Protein AF-A0AAJ1QC38-F1 (afdb_monomer)

Secondary structure (DSSP, 8-state):
--HHHHHHHHHHHHHHHHHHHHHHHHHHHTTTSPPPHHHHHHHHHHHHHTT----TT-HHHHHHTS-HHHHHHHHHHHTTTSTHHHHHHHHHHHHHHTTHHHHHHHHH-TTS---THHHHHHHHHHHSHHHHHTT-HHHHHHHHHHHTT---PPPTHHHH--TTSPPB---S--TTTTT--TT-HHHHHHHHHHHTSTT---------TTS-HHHHHHHHHHHHHT-GGGTTT-S-B------SEEEETTEEEE-------

Solvent-accessible surface area (backbone atoms only — not comparable to full-atom values): 15830 Å² total; per-residue (Å²): 131,56,70,62,57,50,44,44,52,40,32,40,48,31,52,52,38,44,53,48,48,50,46,47,52,38,65,75,44,44,92,77,35,84,76,64,64,72,63,56,50,56,50,40,54,55,36,43,76,73,73,40,87,67,64,90,87,42,59,70,63,52,55,73,70,44,53,70,69,56,44,50,51,48,41,37,61,48,25,60,95,48,87,57,23,63,50,47,51,50,47,52,50,53,38,58,76,60,37,45,70,60,45,53,54,36,58,76,33,81,92,48,83,71,63,73,64,50,34,56,40,48,49,51,57,40,69,34,70,56,33,62,76,70,67,39,55,64,23,39,50,31,43,51,31,41,73,72,64,60,70,79,67,80,58,72,60,63,82,72,55,58,86,71,42,42,53,62,55,66,77,94,74,58,100,52,69,88,76,56,83,82,90,49,67,65,59,52,53,52,50,50,65,47,65,72,37,89,85,56,87,75,86,85,88,85,76,70,87,92,74,48,67,68,59,52,51,52,52,50,52,52,56,47,28,67,33,66,90,39,52,89,79,41,82,64,47,84,63,83,81,90,65,56,60,44,82,53,101,90,43,81,42,75,50,76,75,87,75,90,128

Sequence (261 aa):
MDYVQKLRIKTAMIVYELEKSIGNYVIENESIHTIADTSIESIIEREKKRGLEIPKDKLNLIIEASYLDEIFNFAINITQGTTLNQSMIELKQLCSLLGIFDIRNAVSHPNRPFPDCFWFRAATIASDPLIEKLNLDSVRNALNSAIEENLSTPPDEWLHNVNWAIPNTLPQSFDHEITGLLGRDKEFKDLENVLSKKRNNLIAIVAPGGIGKTALVLQYLKDLSLNPSWSDKLSSIIFCTLKNEKLTADGIEAIDAIVEK

Radius of gyration: 27.46 Å; Cα contacts (8 Å, |Δi|>4): 208; chains: 1; bounding box: 63×54×70 Å

Organism: NCBI:txid247

InterPro domains:
  IPR027417 P-loop containing nucleoside triphosphate hydrolase [G3DSA:3.40.50.300] (167-261)
  IPR027417 P-loop containing nucleoside triphosphate hydrolase [SSF52540] (171-229)

pLDDT: mean 81.31, std 13.81, range [31.84, 97.56]

Foldseek 3Di:
DDPLVLLLLLLVLLLVLVLVLLLVLLVVLCVQAPDDPVLLVVLQVVVVVVVDHDDPPDSNVSSVSDDSVSSLVSSLRSCPPHPLNVLSVVLVVLCVVLVSSVSNVPSVDVPDDRDSSSSVSSLCSLPDVSCVVSVSVSSVVSNVCSVVVVSPDDPPVVVVCPVLFAAEPQDPDDPCPVPDDPPCVVVLVVVCVQLVDPVNPDDDDDDDPPPCPVVVVSVSVVVLRNDNVCVVPDNYYYDDDPDQWDQDPVGIDGDDDDDDD

Structure (mmCIF, N/CA/C/O backbone):
data_AF-A0AAJ1QC38-F1
#
_entry.id   AF-A0AAJ1QC38-F1
#
loop_
_atom_site.group_PDB
_atom_site.id
_atom_site.type_symbol
_atom_site.label_atom_id
_atom_site.label_alt_id
_atom_site.label_comp_id
_atom_site.label_asym_id
_atom_site.label_entity_id
_atom_site.label_seq_id
_atom_site.pdbx_PDB_ins_code
_atom_site.Cartn_x
_atom_site.Cartn_y
_atom_site.Cartn_z
_atom_site.occupancy
_atom_site.B_iso_or_equiv
_atom_site.auth_seq_id
_atom_site.auth_comp_id
_atom_site.auth_asym_id
_atom_site.auth_atom_id
_atom_site.pdbx_PDB_model_num
ATOM 1 N N . MET A 1 1 ? 20.648 2.296 4.071 1.00 60.53 1 MET A N 1
ATOM 2 C CA . MET A 1 1 ? 19.304 2.906 4.065 1.00 60.53 1 MET A CA 1
ATOM 3 C C . MET A 1 1 ? 19.322 4.078 5.030 1.00 60.53 1 MET A C 1
ATOM 5 O O . MET A 1 1 ? 19.774 3.880 6.151 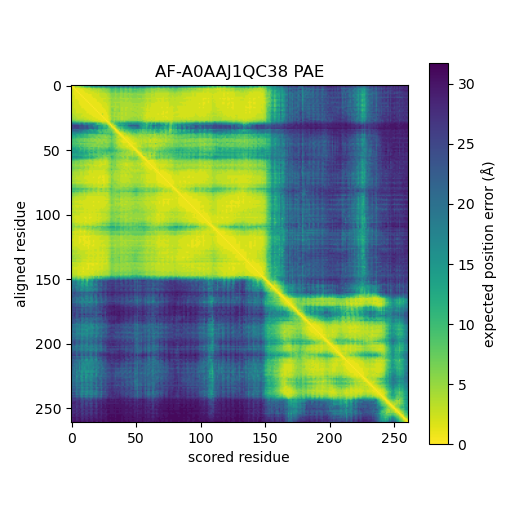1.00 60.53 1 MET A O 1
ATOM 9 N N . ASP A 1 2 ? 18.930 5.271 4.581 1.00 81.25 2 ASP A N 1
ATOM 10 C CA . ASP A 1 2 ? 18.880 6.469 5.429 1.00 81.25 2 ASP A CA 1
ATOM 11 C C . ASP A 1 2 ? 17.947 6.257 6.640 1.00 81.25 2 ASP A C 1
ATOM 13 O O . ASP A 1 2 ? 16.961 5.521 6.543 1.00 81.25 2 ASP A O 1
ATOM 17 N N . TYR A 1 3 ? 18.271 6.858 7.785 1.00 86.12 3 TYR A N 1
ATOM 18 C CA . TYR A 1 3 ? 17.526 6.678 9.036 1.00 86.12 3 TYR A CA 1
ATOM 19 C C . TYR A 1 3 ? 16.066 7.135 8.892 1.00 86.12 3 TYR A C 1
ATOM 21 O O . TYR A 1 3 ? 15.147 6.405 9.269 1.00 86.12 3 TYR A O 1
ATOM 29 N N . VAL A 1 4 ? 15.840 8.275 8.233 1.00 86.06 4 VAL A N 1
ATOM 30 C CA . VAL A 1 4 ? 14.491 8.789 7.949 1.00 86.06 4 VAL A CA 1
ATOM 31 C C . VAL A 1 4 ? 13.734 7.842 7.017 1.00 86.06 4 VAL A C 1
ATOM 33 O O . VAL A 1 4 ? 12.558 7.548 7.236 1.00 86.06 4 VAL A O 1
ATOM 36 N N . GLN A 1 5 ? 14.417 7.289 6.010 1.00 85.12 5 GLN A N 1
ATOM 37 C CA . GLN A 1 5 ? 13.833 6.286 5.119 1.00 85.12 5 GLN A CA 1
ATOM 38 C C . GLN A 1 5 ? 13.423 5.024 5.894 1.00 85.12 5 GLN A C 1
ATOM 40 O O . GLN A 1 5 ? 12.348 4.481 5.639 1.00 85.12 5 GLN A O 1
ATOM 45 N N . LYS A 1 6 ? 14.246 4.554 6.846 1.00 87.88 6 LYS A N 1
ATOM 46 C CA . LYS A 1 6 ? 13.905 3.401 7.698 1.00 87.88 6 LYS A CA 1
ATOM 47 C C . LYS A 1 6 ? 12.635 3.670 8.500 1.00 87.88 6 LYS A C 1
ATOM 49 O O . LYS A 1 6 ? 11.722 2.850 8.467 1.00 87.88 6 LYS A O 1
ATOM 54 N N . LEU A 1 7 ? 12.550 4.820 9.173 1.00 90.88 7 LEU A N 1
ATOM 55 C CA . LEU A 1 7 ? 11.354 5.200 9.933 1.00 90.88 7 LEU A CA 1
ATOM 56 C C . LEU A 1 7 ? 10.116 5.301 9.043 1.00 90.88 7 LEU A C 1
ATOM 58 O O . LEU A 1 7 ? 9.036 4.863 9.442 1.00 90.88 7 LEU A O 1
ATOM 62 N N . ARG A 1 8 ? 10.269 5.815 7.819 1.00 90.75 8 ARG A N 1
ATOM 63 C CA . ARG A 1 8 ? 9.183 5.865 6.839 1.00 90.75 8 ARG A CA 1
ATOM 64 C C . ARG A 1 8 ? 8.678 4.472 6.475 1.00 90.75 8 ARG A C 1
ATOM 66 O O . ARG A 1 8 ? 7.470 4.271 6.504 1.00 90.75 8 ARG A O 1
ATOM 73 N N . ILE A 1 9 ? 9.564 3.518 6.176 1.00 89.50 9 ILE A N 1
ATOM 74 C CA . ILE A 1 9 ? 9.144 2.142 5.857 1.00 89.50 9 ILE A CA 1
ATOM 75 C C . ILE A 1 9 ? 8.462 1.487 7.059 1.00 89.50 9 ILE A C 1
ATOM 77 O O . ILE A 1 9 ? 7.368 0.951 6.912 1.00 89.50 9 ILE A O 1
ATOM 81 N N . LYS A 1 10 ? 9.052 1.593 8.254 1.00 91.88 10 LYS A N 1
ATOM 82 C CA . LYS A 1 10 ? 8.452 1.053 9.483 1.00 91.88 10 LYS A CA 1
ATOM 83 C C . LYS A 1 10 ? 7.051 1.626 9.730 1.00 91.88 10 LYS A C 1
ATOM 85 O O . LYS A 1 10 ? 6.121 0.893 10.048 1.00 91.88 10 LYS A O 1
ATOM 90 N N . THR A 1 11 ? 6.881 2.930 9.514 1.00 93.88 11 THR A N 1
ATOM 91 C CA . THR A 1 11 ? 5.573 3.593 9.622 1.00 93.88 11 THR A CA 1
ATOM 92 C C . THR A 1 11 ? 4.604 3.114 8.542 1.00 93.88 11 THR A C 1
ATOM 94 O O . THR A 1 11 ? 3.435 2.883 8.837 1.00 93.88 11 THR A O 1
ATOM 97 N N . ALA A 1 12 ? 5.076 2.932 7.307 1.00 92.44 12 ALA A N 1
ATOM 98 C CA . ALA A 1 12 ? 4.263 2.445 6.197 1.00 92.44 12 ALA A CA 1
ATOM 99 C C . ALA A 1 12 ? 3.679 1.057 6.477 1.00 92.44 12 ALA A C 1
ATOM 101 O O . ALA A 1 12 ? 2.494 0.851 6.242 1.00 92.44 12 ALA A O 1
ATOM 102 N N . MET A 1 13 ? 4.481 0.146 7.041 1.00 91.88 13 MET A N 1
ATOM 103 C CA . MET A 1 13 ? 4.025 -1.195 7.429 1.00 91.88 13 MET A CA 1
ATOM 104 C C . MET A 1 13 ? 2.809 -1.125 8.357 1.00 91.88 13 MET A C 1
ATOM 106 O O . MET A 1 13 ? 1.808 -1.787 8.111 1.00 91.88 13 MET A O 1
ATOM 110 N N . ILE A 1 14 ? 2.873 -0.277 9.386 1.00 93.88 14 ILE A N 1
ATOM 111 C CA . ILE A 1 14 ? 1.780 -0.114 10.350 1.00 93.88 14 ILE A CA 1
ATOM 112 C C . ILE A 1 14 ? 0.555 0.532 9.700 1.00 93.88 14 ILE A C 1
ATOM 114 O O . ILE A 1 14 ? -0.559 0.050 9.876 1.00 93.88 14 ILE A O 1
ATOM 118 N N . VAL A 1 15 ? 0.747 1.632 8.967 1.00 94.12 15 VAL A N 1
ATOM 119 C CA . VAL A 1 15 ? -0.362 2.395 8.376 1.00 94.12 15 VAL A CA 1
ATOM 120 C C . VAL A 1 15 ? -1.120 1.560 7.349 1.00 94.12 15 VAL A C 1
ATOM 122 O O . VAL A 1 15 ? -2.348 1.553 7.362 1.00 94.12 15 VAL A O 1
ATOM 125 N N . TYR A 1 16 ? -0.403 0.850 6.477 1.00 92.88 16 TYR A N 1
ATOM 126 C CA . TYR A 1 16 ? -1.029 0.007 5.463 1.00 92.88 16 TYR A CA 1
ATOM 127 C C . TYR A 1 16 ? -1.708 -1.210 6.074 1.00 92.88 16 TYR A C 1
ATOM 129 O O . TYR A 1 16 ? -2.816 -1.540 5.659 1.00 92.88 16 TYR A O 1
ATOM 137 N N . GLU A 1 17 ? -1.101 -1.840 7.082 1.00 93.62 17 GLU A N 1
ATOM 138 C CA . GLU A 1 17 ? -1.756 -2.953 7.764 1.00 93.62 17 GLU A CA 1
ATOM 139 C C . GLU A 1 17 ? -3.003 -2.487 8.522 1.00 93.62 17 GLU A C 1
ATOM 141 O O . GLU A 1 17 ? -4.011 -3.182 8.502 1.00 93.62 17 GLU A O 1
ATOM 146 N N . LEU A 1 18 ? -2.993 -1.290 9.119 1.00 94.25 18 LEU A N 1
ATOM 147 C CA . LEU A 1 18 ? -4.176 -0.699 9.749 1.00 94.25 18 LEU A CA 1
ATOM 148 C C . LEU A 1 18 ? -5.301 -0.452 8.731 1.00 94.25 18 LEU A C 1
ATOM 150 O O . LEU A 1 18 ? -6.429 -0.884 8.956 1.00 94.25 18 LEU A O 1
ATOM 154 N N . GLU A 1 19 ? -4.998 0.203 7.605 1.00 93.38 19 GLU A N 1
ATOM 155 C CA . GLU A 1 19 ? -5.961 0.474 6.521 1.00 93.38 19 GLU A CA 1
ATOM 156 C C . GLU A 1 19 ? -6.563 -0.836 5.986 1.00 93.38 19 GLU A C 1
ATOM 158 O O . GLU A 1 19 ? -7.785 -0.973 5.898 1.00 93.38 19 GLU A O 1
ATOM 163 N N . LYS A 1 20 ? -5.710 -1.836 5.736 1.00 92.50 20 LYS A N 1
ATOM 164 C CA . LYS A 1 20 ? -6.112 -3.171 5.286 1.00 92.50 20 LYS A CA 1
ATOM 165 C C . LYS A 1 20 ? -6.957 -3.915 6.320 1.00 92.50 20 LYS A C 1
ATOM 167 O O . LYS A 1 20 ? -7.967 -4.503 5.953 1.00 92.50 20 LYS A O 1
ATOM 172 N N . SER A 1 21 ? -6.574 -3.893 7.594 1.00 92.94 21 SER A N 1
ATOM 173 C CA . SER A 1 21 ? -7.273 -4.638 8.650 1.00 92.94 21 SER A CA 1
ATOM 174 C C . SER A 1 21 ? -8.672 -4.086 8.895 1.00 92.94 21 SER A C 1
ATOM 176 O O . SER A 1 21 ? -9.618 -4.856 9.032 1.00 92.94 21 SER A O 1
ATOM 178 N N . ILE A 1 22 ? -8.834 -2.759 8.881 1.00 93.50 22 ILE A N 1
ATOM 179 C CA . ILE A 1 22 ? -10.157 -2.133 8.999 1.00 93.50 22 ILE A CA 1
ATOM 180 C C . ILE A 1 22 ? -10.975 -2.387 7.723 1.00 93.50 22 ILE A C 1
ATOM 182 O O . ILE A 1 22 ? -12.161 -2.690 7.815 1.00 93.50 22 ILE A O 1
ATOM 186 N N . GLY A 1 23 ? -10.357 -2.324 6.538 1.00 90.94 23 GLY A N 1
ATOM 187 C CA . GLY A 1 23 ? -11.021 -2.685 5.281 1.00 90.94 23 GLY A CA 1
ATOM 188 C C . GLY A 1 23 ? -11.550 -4.123 5.293 1.00 90.94 23 GLY A C 1
ATOM 189 O O . GLY A 1 23 ? -12.728 -4.349 5.030 1.00 90.94 23 GLY A O 1
ATOM 190 N N . ASN A 1 24 ? -10.716 -5.086 5.689 1.00 90.88 24 ASN A N 1
ATOM 191 C CA . ASN A 1 24 ? -11.110 -6.489 5.838 1.00 90.88 24 ASN A CA 1
ATOM 192 C C . ASN A 1 24 ? -12.213 -6.662 6.881 1.00 90.88 24 ASN A C 1
ATOM 194 O O . ASN A 1 24 ? -13.179 -7.374 6.627 1.00 90.88 24 ASN A O 1
ATOM 198 N N . TYR A 1 25 ? -12.122 -5.952 8.008 1.00 90.50 25 TYR A N 1
ATOM 199 C CA . TYR A 1 25 ? -13.168 -5.959 9.026 1.00 90.50 25 TYR A CA 1
ATOM 200 C C . TYR A 1 25 ? -14.531 -5.547 8.447 1.00 90.50 25 TYR A C 1
ATOM 202 O O . TYR A 1 25 ? -15.548 -6.162 8.764 1.00 90.50 25 TYR A O 1
ATOM 210 N N . VAL A 1 26 ? -14.560 -4.529 7.580 1.00 89.19 26 VAL A N 1
ATOM 211 C CA . VAL A 1 26 ? -15.783 -4.080 6.896 1.00 89.19 26 VAL A CA 1
ATOM 212 C C . VAL A 1 26 ? -16.296 -5.153 5.927 1.00 89.19 26 VAL A C 1
ATOM 214 O O . VAL A 1 26 ? -17.488 -5.441 5.942 1.00 89.19 26 VAL A O 1
ATOM 217 N N . ILE A 1 27 ? -15.417 -5.777 5.135 1.00 87.25 27 ILE A N 1
ATOM 218 C CA . ILE A 1 27 ? -15.784 -6.829 4.164 1.00 87.25 27 ILE A CA 1
ATOM 219 C C . ILE A 1 27 ? -16.369 -8.057 4.868 1.00 87.25 27 ILE A C 1
ATOM 221 O O . ILE A 1 27 ? -17.403 -8.584 4.465 1.00 87.25 27 ILE A O 1
ATOM 225 N N . GLU A 1 28 ? -15.719 -8.518 5.934 1.00 86.44 28 GLU A N 1
ATOM 226 C CA . GLU A 1 28 ? -16.105 -9.741 6.643 1.00 86.44 28 GLU A CA 1
ATOM 227 C C . GLU A 1 28 ? -17.434 -9.588 7.394 1.00 86.44 28 GLU A C 1
ATOM 229 O O . GLU A 1 28 ? -18.198 -10.548 7.508 1.00 86.44 28 GLU A O 1
ATOM 234 N N . ASN A 1 29 ? -17.738 -8.376 7.871 1.00 80.81 29 ASN A N 1
ATOM 235 C CA . ASN A 1 29 ? -18.921 -8.090 8.684 1.00 80.81 29 ASN A CA 1
ATOM 236 C C . ASN A 1 29 ? -20.050 -7.374 7.913 1.00 80.81 29 ASN A C 1
ATOM 238 O O . ASN A 1 29 ? -21.072 -7.031 8.511 1.00 80.81 29 ASN A O 1
ATOM 242 N N . GLU A 1 30 ? -19.916 -7.181 6.593 1.00 68.69 30 GLU A N 1
ATOM 243 C CA . GLU A 1 30 ? -20.927 -6.529 5.737 1.00 68.69 30 GLU A CA 1
ATOM 244 C C . GLU A 1 30 ? -22.299 -7.216 5.826 1.00 68.69 30 GLU A C 1
ATOM 246 O O . GLU A 1 30 ? -23.344 -6.569 5.815 1.00 68.69 30 GLU A O 1
ATOM 251 N N . SER A 1 31 ? -22.306 -8.541 5.981 1.00 60.66 31 SER A N 1
ATOM 252 C CA . SER A 1 31 ? -23.528 -9.348 6.052 1.00 60.66 31 SER A CA 1
ATOM 253 C C . SER A 1 31 ? -24.391 -9.082 7.297 1.00 60.66 31 SER A C 1
ATOM 255 O O . SER A 1 31 ? -25.525 -9.560 7.363 1.00 60.66 31 SER A O 1
ATOM 257 N N . ILE A 1 32 ? -23.882 -8.315 8.268 1.00 52.66 32 ILE A N 1
ATOM 258 C CA . ILE A 1 32 ? -24.533 -8.057 9.558 1.00 52.66 32 ILE A CA 1
ATOM 259 C C . ILE A 1 32 ? -25.341 -6.748 9.524 1.00 52.66 32 ILE A C 1
ATOM 261 O O . ILE A 1 32 ? -26.444 -6.704 10.070 1.00 52.66 32 ILE A O 1
ATOM 265 N N . HIS A 1 33 ? -24.847 -5.701 8.848 1.00 54.97 33 HIS A N 1
ATOM 266 C CA . HIS A 1 33 ? -25.497 -4.387 8.782 1.00 54.97 33 HIS A CA 1
ATOM 267 C C . HIS A 1 33 ? -25.188 -3.643 7.474 1.00 54.97 33 HIS A C 1
ATOM 269 O O . HIS A 1 33 ? -24.035 -3.526 7.067 1.00 54.97 33 HIS A O 1
ATOM 275 N N . THR A 1 34 ? -26.223 -3.083 6.841 1.00 62.38 34 THR A N 1
ATOM 276 C CA . THR A 1 34 ? -26.106 -2.357 5.571 1.00 62.38 34 THR A CA 1
ATOM 277 C C . THR A 1 34 ? -25.437 -0.996 5.766 1.00 62.38 34 THR A C 1
ATOM 279 O O . THR A 1 34 ? -25.893 -0.168 6.558 1.00 62.38 34 THR A O 1
ATOM 282 N N . ILE A 1 35 ? -24.368 -0.741 5.012 1.00 66.81 35 ILE A N 1
ATOM 283 C CA . ILE A 1 35 ? -23.743 0.581 4.903 1.00 66.81 35 ILE A CA 1
ATOM 284 C C . ILE A 1 35 ? -24.752 1.555 4.271 1.00 66.81 35 ILE A C 1
ATOM 286 O O . ILE A 1 35 ? -25.494 1.190 3.365 1.00 66.81 35 ILE A O 1
ATOM 290 N N . ALA A 1 36 ? -24.787 2.806 4.739 1.00 68.00 36 ALA A N 1
ATOM 291 C CA . ALA A 1 36 ? -25.678 3.821 4.183 1.00 68.00 36 ALA A CA 1
ATOM 292 C C . ALA A 1 36 ? -25.353 4.120 2.704 1.00 68.00 36 ALA A C 1
ATOM 294 O O . ALA A 1 36 ? -24.233 4.529 2.378 1.00 68.00 36 ALA A O 1
ATOM 295 N N . ASP A 1 37 ? -26.361 4.002 1.833 1.00 70.06 37 ASP A N 1
ATOM 296 C CA . ASP A 1 37 ? -26.238 4.181 0.377 1.00 70.06 37 ASP A CA 1
ATOM 297 C C . ASP A 1 37 ? -25.609 5.525 -0.019 1.00 70.06 37 ASP A C 1
ATOM 299 O O . ASP A 1 37 ? -24.823 5.603 -0.963 1.00 70.06 37 ASP A O 1
ATOM 303 N N . THR A 1 38 ? -25.880 6.585 0.747 1.00 72.62 38 THR A N 1
ATOM 304 C CA . THR A 1 38 ? -25.372 7.939 0.479 1.00 72.62 38 THR A CA 1
ATOM 305 C C . THR A 1 38 ? -23.847 8.027 0.497 1.00 72.62 38 THR A C 1
ATOM 307 O O . THR A 1 38 ? -23.257 8.799 -0.259 1.00 72.62 38 THR A O 1
ATOM 310 N N . SER A 1 39 ? -23.185 7.250 1.359 1.00 74.75 39 SER A N 1
ATOM 311 C CA . SER A 1 39 ? -21.722 7.260 1.451 1.00 74.75 39 SER A CA 1
ATOM 312 C C . SER A 1 39 ? -21.095 6.525 0.266 1.00 74.75 39 SER A C 1
ATOM 314 O O . SER A 1 39 ? -20.129 7.017 -0.316 1.00 74.75 39 SER A O 1
ATOM 316 N N . ILE A 1 40 ? -21.698 5.409 -0.152 1.00 80.19 40 ILE A N 1
ATOM 317 C CA . ILE A 1 40 ? -21.261 4.617 -1.309 1.00 80.19 40 ILE A CA 1
ATOM 318 C C . ILE A 1 40 ? -21.416 5.422 -2.606 1.00 80.19 40 ILE A C 1
ATOM 320 O O . ILE A 1 40 ? -20.506 5.457 -3.435 1.00 80.19 40 ILE A O 1
ATOM 324 N N . GLU A 1 41 ? -22.535 6.129 -2.769 1.00 81.94 41 GLU A N 1
ATOM 325 C CA . GLU A 1 41 ? -22.798 6.948 -3.957 1.00 81.94 41 GLU A CA 1
ATOM 326 C C . GLU A 1 41 ? -21.758 8.050 -4.156 1.00 81.94 41 GLU A C 1
ATOM 328 O O . GLU A 1 41 ? -21.292 8.253 -5.277 1.00 81.94 41 GLU A O 1
ATOM 333 N N . SER A 1 42 ? -21.313 8.697 -3.075 1.00 84.31 42 SER A N 1
ATOM 334 C CA . SER A 1 42 ? -20.288 9.744 -3.158 1.00 84.31 42 SER A CA 1
ATOM 335 C C . SER A 1 42 ? -18.936 9.224 -3.676 1.00 84.31 42 SER A C 1
ATOM 337 O O . SER A 1 42 ? -18.239 9.926 -4.416 1.00 84.31 42 SER A O 1
ATOM 339 N N . ILE A 1 43 ? -18.585 7.977 -3.342 1.00 84.50 43 ILE A N 1
ATOM 340 C CA . ILE A 1 43 ? -17.355 7.308 -3.791 1.00 84.50 43 ILE A CA 1
ATOM 341 C C . ILE A 1 43 ? -17.495 6.892 -5.256 1.00 84.50 43 ILE A C 1
ATOM 343 O O . ILE A 1 43 ? -16.605 7.162 -6.063 1.00 84.50 43 ILE A O 1
ATOM 347 N N . ILE A 1 44 ? -18.639 6.316 -5.635 1.00 84.75 44 ILE A N 1
ATOM 348 C CA . ILE A 1 44 ? -18.906 5.910 -7.023 1.00 84.75 44 ILE A CA 1
ATOM 349 C C . ILE A 1 44 ? -18.920 7.125 -7.955 1.00 84.75 44 ILE A C 1
ATOM 351 O O . ILE A 1 44 ? -18.335 7.078 -9.036 1.00 84.75 44 ILE A O 1
ATOM 355 N N . GLU A 1 45 ? -19.530 8.241 -7.550 1.00 86.25 45 GLU A N 1
ATOM 356 C CA . GLU A 1 45 ? -19.500 9.476 -8.339 1.00 86.25 45 GLU A CA 1
ATOM 357 C C . GLU A 1 45 ? -18.081 10.036 -8.494 1.00 86.25 45 GLU A C 1
ATOM 359 O O . GLU A 1 45 ? -17.722 10.537 -9.567 1.00 86.25 45 GLU A O 1
ATOM 364 N N . ARG A 1 46 ? -17.265 9.954 -7.435 1.00 88.19 46 ARG A N 1
ATOM 365 C CA . ARG A 1 46 ? -15.858 10.374 -7.458 1.00 88.19 46 ARG A CA 1
ATOM 366 C C . ARG A 1 46 ? -15.048 9.554 -8.462 1.00 88.19 46 ARG A C 1
ATOM 368 O O . ARG A 1 46 ? -14.306 10.144 -9.249 1.00 88.19 46 ARG A O 1
ATOM 375 N N . GLU A 1 47 ? -15.218 8.239 -8.478 1.00 86.19 47 GLU A N 1
ATOM 376 C CA . GLU A 1 47 ? -14.496 7.355 -9.402 1.00 86.19 47 GLU A CA 1
ATOM 377 C C . GLU A 1 47 ? -15.030 7.441 -10.835 1.00 86.19 47 GLU A C 1
ATOM 379 O O . GLU A 1 47 ? -14.247 7.482 -11.789 1.00 86.19 47 GLU A O 1
ATOM 384 N N . LYS A 1 48 ? -16.338 7.662 -11.008 1.00 87.00 48 LYS A N 1
ATOM 385 C CA . LYS A 1 48 ? -16.925 7.928 -12.327 1.00 87.00 48 LYS A CA 1
ATOM 386 C C . LYS A 1 48 ? -16.334 9.179 -12.977 1.00 87.00 48 LYS A C 1
ATOM 388 O O . LYS A 1 48 ? -16.057 9.179 -14.175 1.00 87.00 48 LYS A O 1
ATOM 393 N N . LYS A 1 49 ? -16.060 10.233 -12.196 1.00 86.19 49 LYS A N 1
ATOM 394 C CA . LYS A 1 49 ? -15.346 11.434 -12.681 1.00 86.19 49 LYS A CA 1
ATOM 395 C C . LYS A 1 49 ? -13.900 11.147 -13.101 1.00 86.19 49 LYS A C 1
ATOM 397 O O . LYS A 1 49 ? -13.363 11.886 -13.922 1.00 86.19 49 LYS A O 1
ATOM 402 N N . ARG A 1 50 ? -13.275 10.097 -12.560 1.00 83.00 50 ARG A N 1
ATOM 403 C CA . ARG A 1 50 ? -11.927 9.628 -12.931 1.00 83.00 50 ARG A CA 1
ATOM 404 C C . ARG A 1 50 ? -11.933 8.669 -14.127 1.00 83.00 50 ARG A C 1
ATOM 406 O O . ARG A 1 50 ? -10.864 8.286 -14.589 1.00 83.00 50 ARG A O 1
ATOM 413 N N . GLY A 1 51 ? -13.111 8.330 -14.655 1.00 79.50 51 GLY A N 1
ATOM 414 C CA . GLY A 1 51 ? -13.279 7.432 -15.797 1.00 79.50 51 GLY A CA 1
ATOM 415 C C . GLY A 1 51 ? -13.393 5.952 -15.424 1.00 79.50 51 GLY A C 1
ATOM 416 O O . GLY A 1 51 ? -13.309 5.111 -16.314 1.00 79.50 51 GLY A O 1
ATOM 417 N N . LEU A 1 52 ? -13.584 5.629 -14.141 1.00 79.75 52 LEU A N 1
ATOM 418 C CA . LEU A 1 52 ? -13.768 4.262 -13.651 1.00 79.75 52 LEU A CA 1
ATOM 419 C C . LEU A 1 52 ? -15.227 4.048 -13.232 1.00 79.75 52 LEU A C 1
ATOM 421 O O . LEU A 1 52 ? -15.771 4.809 -12.435 1.00 79.75 52 LEU A O 1
ATOM 425 N N . GLU A 1 53 ? -15.870 3.005 -13.755 1.00 81.88 53 GLU A N 1
ATOM 426 C CA . GLU A 1 53 ? -17.214 2.603 -13.327 1.00 81.88 53 GLU A CA 1
ATOM 427 C C . GLU A 1 53 ? -17.118 1.471 -12.301 1.00 81.88 53 GLU A C 1
ATOM 429 O O . GLU A 1 53 ? -16.701 0.359 -12.623 1.00 81.88 53 GLU A O 1
ATOM 434 N N . ILE A 1 54 ? -17.504 1.764 -11.056 1.00 78.75 54 ILE A N 1
ATOM 435 C CA . ILE A 1 54 ? -17.520 0.790 -9.961 1.00 78.75 54 ILE A CA 1
ATOM 436 C C . ILE A 1 54 ? -18.958 0.293 -9.753 1.00 78.75 54 ILE A C 1
ATOM 438 O O . ILE A 1 54 ? -19.848 1.108 -9.486 1.00 78.75 54 ILE A O 1
ATOM 442 N N . PRO A 1 55 ? -19.210 -1.025 -9.861 1.00 78.69 55 PRO A N 1
ATOM 443 C CA . PRO A 1 55 ? -20.511 -1.607 -9.547 1.00 78.69 55 PRO A CA 1
ATOM 444 C C . PRO A 1 55 ? -20.846 -1.468 -8.052 1.00 78.69 55 PRO A C 1
ATOM 446 O O . PRO A 1 55 ? -19.992 -1.723 -7.203 1.00 78.69 55 PRO A O 1
ATOM 449 N N . LYS A 1 56 ? -22.094 -1.098 -7.725 1.00 75.75 56 LYS A N 1
ATOM 450 C CA . LYS A 1 56 ? -22.571 -0.924 -6.332 1.00 75.75 56 LYS A CA 1
ATOM 451 C C . LYS A 1 56 ? -22.498 -2.213 -5.501 1.00 75.75 56 LYS A C 1
ATOM 453 O O . LYS A 1 56 ? -22.391 -2.147 -4.286 1.00 75.75 56 LYS A O 1
ATOM 458 N N . ASP A 1 57 ? -22.561 -3.363 -6.157 1.00 74.75 57 ASP A N 1
ATOM 459 C CA . ASP A 1 57 ? -22.558 -4.710 -5.581 1.00 74.75 57 ASP A CA 1
ATOM 460 C C . ASP A 1 57 ? -21.159 -5.228 -5.209 1.00 74.75 57 ASP A C 1
ATOM 462 O O . ASP A 1 57 ? -21.041 -6.275 -4.577 1.00 74.75 57 ASP A O 1
ATOM 466 N N . LYS A 1 58 ? -20.085 -4.520 -5.585 1.00 82.06 58 LYS A N 1
ATOM 467 C CA . LYS A 1 58 ? -18.704 -4.940 -5.308 1.00 82.06 58 LYS A CA 1
ATOM 468 C C . LYS A 1 58 ? -18.072 -4.107 -4.196 1.00 82.06 58 LYS A C 1
ATOM 470 O O . LYS A 1 58 ? -17.290 -3.196 -4.475 1.00 82.06 58 LYS A O 1
ATOM 475 N N . LEU A 1 59 ? -18.342 -4.475 -2.940 1.00 80.69 59 LEU A N 1
ATOM 476 C CA . LEU A 1 59 ? -17.805 -3.782 -1.761 1.00 80.69 59 LEU A CA 1
ATOM 477 C C . LEU A 1 59 ? -16.271 -3.676 -1.768 1.00 80.69 59 LEU A C 1
ATOM 479 O O . LEU A 1 59 ? -15.738 -2.615 -1.455 1.00 80.69 59 LEU A O 1
ATOM 483 N N . ASN A 1 60 ? -15.559 -4.722 -2.198 1.00 84.25 60 ASN A N 1
ATOM 484 C CA . ASN A 1 60 ? -14.090 -4.709 -2.263 1.00 84.25 60 ASN A CA 1
ATOM 485 C C . ASN A 1 60 ? -13.559 -3.526 -3.089 1.00 84.25 60 ASN A C 1
ATOM 487 O O . ASN A 1 60 ? -12.668 -2.811 -2.643 1.00 84.25 60 ASN A O 1
ATOM 491 N N . LEU A 1 61 ? -14.162 -3.269 -4.256 1.00 82.62 61 LEU A N 1
ATOM 492 C CA . LEU A 1 61 ? -13.762 -2.158 -5.126 1.00 82.62 61 LEU A CA 1
ATOM 493 C C . LEU A 1 61 ? -14.114 -0.798 -4.512 1.00 82.62 61 LEU A C 1
ATOM 495 O O . LEU A 1 61 ? -13.401 0.182 -4.715 1.00 82.62 61 LEU A O 1
ATOM 499 N N . ILE A 1 62 ? -15.212 -0.729 -3.755 1.00 84.38 62 ILE A N 1
ATOM 500 C CA . ILE A 1 62 ? -15.615 0.489 -3.046 1.00 84.38 62 ILE A CA 1
ATOM 501 C C . ILE A 1 62 ? -14.610 0.801 -1.933 1.00 84.38 62 ILE A C 1
ATOM 503 O O . ILE A 1 62 ? -14.189 1.949 -1.806 1.00 84.38 62 ILE A O 1
ATOM 507 N N . ILE A 1 63 ? -14.183 -0.202 -1.162 1.00 85.38 63 ILE A N 1
ATOM 508 C CA . ILE A 1 63 ? -13.193 -0.040 -0.088 1.00 85.38 63 ILE A CA 1
ATOM 509 C C . ILE A 1 63 ? -11.831 0.362 -0.654 1.00 85.38 63 ILE A C 1
ATOM 511 O O . ILE A 1 63 ? -11.222 1.293 -0.136 1.00 85.38 63 ILE A O 1
ATOM 515 N N . GLU A 1 64 ? -11.387 -0.256 -1.750 1.00 83.44 64 GLU A N 1
ATOM 516 C CA . GLU A 1 64 ? -10.146 0.127 -2.441 1.00 83.44 64 GLU A CA 1
ATOM 517 C C . GLU A 1 64 ? -10.157 1.592 -2.912 1.00 83.44 64 GLU A C 1
ATOM 519 O O . GLU A 1 64 ? -9.129 2.271 -2.887 1.00 83.44 64 GLU A O 1
ATOM 524 N N . ALA A 1 65 ? -11.324 2.099 -3.315 1.00 84.81 65 ALA A N 1
ATOM 525 C CA . ALA A 1 65 ? -11.509 3.487 -3.732 1.00 84.81 65 ALA A CA 1
ATOM 526 C C . ALA A 1 65 ? -11.763 4.465 -2.566 1.00 84.81 65 ALA A C 1
ATOM 528 O O . ALA A 1 65 ? -11.831 5.684 -2.786 1.00 84.81 65 ALA A O 1
ATOM 529 N N . SER A 1 66 ? -11.934 3.959 -1.343 1.00 86.94 66 SER A N 1
ATOM 530 C CA . SER A 1 66 ? -12.299 4.749 -0.166 1.00 86.94 66 SER A CA 1
ATOM 531 C C . SER A 1 66 ? -11.083 5.376 0.510 1.00 86.94 66 SER A C 1
ATOM 533 O O . SER A 1 66 ? -9.990 4.816 0.551 1.00 86.94 66 SER A O 1
ATOM 535 N N . TYR A 1 67 ? -11.273 6.554 1.095 1.00 90.38 67 TYR A N 1
ATOM 536 C CA . TYR A 1 67 ? -10.284 7.133 2.000 1.00 90.38 67 TYR A CA 1
ATOM 537 C C . TYR A 1 67 ? -10.355 6.471 3.377 1.00 90.38 67 TYR A C 1
ATOM 539 O O . TYR A 1 67 ? -11.421 6.053 3.81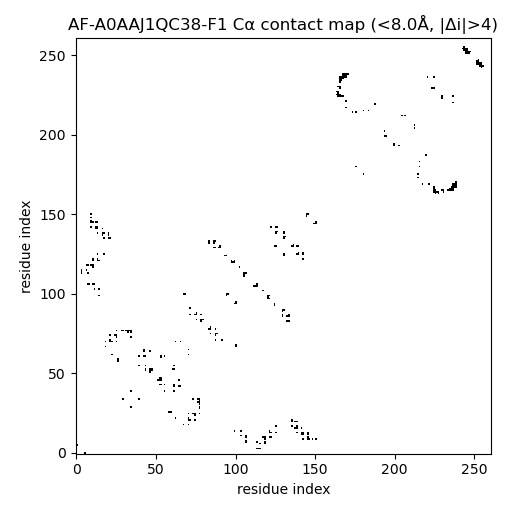5 1.00 90.38 67 TYR A O 1
ATOM 547 N N . LEU A 1 68 ? -9.241 6.459 4.116 1.00 90.50 68 LEU A N 1
ATOM 548 C CA . LEU A 1 68 ? -9.171 5.841 5.447 1.00 90.50 68 LEU A CA 1
ATOM 549 C C . LEU A 1 68 ? -10.281 6.318 6.407 1.00 90.50 68 LEU A C 1
ATOM 551 O O . LEU A 1 68 ? -10.816 5.518 7.165 1.00 90.50 68 LEU A O 1
ATOM 555 N N . ASP A 1 69 ? -10.662 7.601 6.366 1.00 91.25 69 ASP A N 1
ATOM 556 C CA . ASP A 1 69 ? -11.761 8.112 7.203 1.00 91.25 69 ASP A CA 1
ATOM 557 C C . ASP A 1 69 ? -13.116 7.499 6.820 1.00 91.25 69 ASP A C 1
ATOM 559 O O . ASP A 1 69 ? -13.910 7.157 7.696 1.00 91.25 69 ASP A O 1
ATOM 563 N N . GLU A 1 70 ? -13.357 7.310 5.519 1.00 90.94 70 GLU A N 1
ATOM 564 C CA . GLU A 1 70 ? -14.557 6.656 4.987 1.00 90.94 70 GLU A CA 1
ATOM 565 C C . GLU A 1 70 ? -14.611 5.195 5.462 1.00 90.94 70 GLU A C 1
ATOM 567 O O . GLU A 1 70 ? -15.648 4.761 5.961 1.00 90.94 70 GLU A O 1
ATOM 572 N N . ILE A 1 71 ? -13.475 4.484 5.440 1.00 91.44 71 ILE A N 1
ATOM 573 C CA . ILE A 1 71 ? -13.364 3.103 5.942 1.00 91.44 71 ILE A CA 1
ATOM 574 C C . ILE A 1 71 ? -13.685 3.034 7.446 1.00 91.44 71 ILE A C 1
ATOM 576 O O . ILE A 1 71 ? -14.454 2.173 7.875 1.00 91.44 71 ILE A O 1
ATOM 580 N N . PHE A 1 72 ? -13.178 3.971 8.255 1.00 93.00 72 PHE A N 1
ATOM 581 C CA . PHE A 1 72 ? -13.547 4.054 9.674 1.00 93.00 72 PHE A CA 1
ATOM 582 C C . PHE A 1 72 ? -15.046 4.304 9.871 1.00 93.00 72 PHE A C 1
ATOM 584 O O . PHE A 1 72 ? -15.654 3.708 10.759 1.00 93.00 72 PHE A O 1
ATOM 591 N N . ASN A 1 73 ? -15.657 5.170 9.060 1.00 91.50 73 ASN A N 1
ATOM 592 C CA . ASN A 1 73 ? -17.096 5.425 9.144 1.00 91.50 73 ASN A CA 1
ATOM 593 C C . ASN A 1 73 ? -17.905 4.167 8.799 1.00 91.50 73 ASN A C 1
ATOM 595 O O . ASN A 1 73 ? -18.892 3.879 9.476 1.00 91.50 73 ASN A O 1
ATOM 599 N N . PHE A 1 74 ? -17.469 3.381 7.812 1.00 89.69 74 PHE A N 1
ATOM 600 C CA . PHE A 1 74 ? -18.079 2.084 7.508 1.00 89.69 74 PHE A CA 1
ATOM 601 C C . PHE A 1 74 ? -17.950 1.106 8.672 1.00 89.69 74 PHE A C 1
ATOM 603 O O . PHE A 1 74 ? -18.953 0.531 9.090 1.00 89.69 74 PHE A O 1
ATOM 610 N N . ALA A 1 75 ? -16.762 0.985 9.262 1.00 90.19 75 ALA A N 1
ATOM 611 C CA . ALA A 1 75 ? -16.535 0.111 10.409 1.00 90.19 75 ALA A CA 1
ATOM 612 C C . ALA A 1 75 ? -17.380 0.517 11.634 1.00 90.19 75 ALA A C 1
ATOM 614 O O . ALA A 1 75 ? -17.949 -0.334 12.321 1.00 90.19 75 ALA A O 1
ATOM 615 N N . ILE A 1 76 ? -17.531 1.820 11.895 1.00 91.38 76 ILE A N 1
ATOM 616 C CA . ILE A 1 76 ? -18.407 2.331 12.962 1.00 91.38 76 ILE A CA 1
ATOM 617 C C . ILE A 1 76 ? -19.873 2.012 12.659 1.00 91.38 76 ILE A C 1
ATOM 619 O O . ILE A 1 76 ? -20.593 1.592 13.559 1.00 91.38 76 ILE A O 1
ATOM 623 N N . ASN A 1 77 ? -20.321 2.175 11.413 1.00 88.50 77 ASN A N 1
ATOM 624 C CA . ASN A 1 77 ? -21.699 1.867 11.027 1.00 88.50 77 ASN A CA 1
ATOM 625 C C . ASN A 1 77 ? -22.016 0.374 11.171 1.00 88.50 77 ASN A C 1
ATOM 627 O O . ASN A 1 77 ? -23.048 0.030 11.739 1.00 88.50 77 ASN A O 1
ATOM 631 N N . ILE A 1 78 ? -21.108 -0.504 10.740 1.00 87.31 78 ILE A N 1
ATOM 632 C CA . ILE A 1 78 ? -21.268 -1.961 10.860 1.00 87.31 78 ILE A CA 1
ATOM 633 C C . ILE A 1 78 ? -21.294 -2.407 12.322 1.00 87.31 78 ILE A C 1
ATOM 635 O O . ILE A 1 78 ? -22.020 -3.323 12.686 1.00 87.31 78 ILE A O 1
ATOM 639 N N . THR A 1 79 ? -20.523 -1.750 13.185 1.00 88.06 79 THR A N 1
ATOM 640 C CA . THR A 1 79 ? -20.485 -2.102 14.609 1.00 88.06 79 THR A CA 1
ATOM 641 C C . THR A 1 79 ? -21.657 -1.541 15.409 1.00 88.06 79 THR A C 1
ATOM 643 O O . THR A 1 79 ? -21.747 -1.853 16.597 1.00 88.06 79 THR A O 1
ATOM 646 N N . GLN A 1 80 ? -22.551 -0.731 14.827 1.00 86.75 80 GLN A N 1
ATOM 647 C CA . GLN A 1 80 ? -23.679 -0.148 15.562 1.00 86.75 80 GLN A CA 1
ATOM 648 C C . GLN A 1 80 ? -24.513 -1.233 16.258 1.00 86.75 80 GLN A C 1
ATOM 650 O O . GLN A 1 80 ? -24.880 -2.240 15.668 1.00 86.75 80 GLN A O 1
ATOM 655 N N . GLY A 1 81 ? -24.802 -1.033 17.546 1.00 82.69 81 GLY A N 1
ATOM 656 C CA . GLY A 1 81 ? -25.539 -2.009 18.359 1.00 82.69 81 GLY A CA 1
ATOM 657 C C . GLY A 1 81 ? -24.689 -3.140 18.951 1.00 82.69 81 GLY A C 1
ATOM 658 O O . GLY A 1 81 ? -25.197 -3.902 19.772 1.00 82.69 81 GLY A O 1
ATOM 659 N N . THR A 1 82 ? -23.399 -3.228 18.614 1.00 86.81 82 THR A N 1
ATOM 660 C CA . THR A 1 82 ? -22.448 -4.164 19.238 1.00 86.81 82 THR A CA 1
ATOM 661 C C . THR A 1 82 ? -21.647 -3.497 20.359 1.00 86.81 82 THR A C 1
ATOM 663 O O . THR A 1 82 ? -21.521 -2.273 20.426 1.00 86.81 82 THR A O 1
ATOM 666 N N . THR A 1 83 ? -21.027 -4.306 21.221 1.00 87.12 83 THR A N 1
ATOM 667 C CA . THR A 1 83 ? -20.080 -3.823 22.242 1.00 87.12 83 THR A CA 1
ATOM 668 C C . THR A 1 83 ? -18.794 -3.242 21.644 1.00 87.12 83 THR A C 1
ATOM 670 O O . THR A 1 83 ? -18.109 -2.473 22.315 1.00 87.12 83 THR A O 1
ATOM 673 N N . LEU A 1 84 ? -18.478 -3.570 20.385 1.00 88.69 84 LEU A N 1
ATOM 674 C CA . LEU A 1 84 ? -17.269 -3.123 19.686 1.00 88.69 84 LEU A CA 1
ATOM 675 C C . LEU A 1 84 ? -17.392 -1.702 19.126 1.00 88.69 84 LEU A C 1
ATOM 677 O O . LEU A 1 84 ? -16.374 -1.075 18.835 1.00 88.69 84 LEU A O 1
ATOM 681 N N . ASN A 1 85 ? -18.612 -1.165 19.015 1.00 91.56 85 ASN A N 1
ATOM 682 C CA . ASN A 1 85 ? -18.849 0.165 18.453 1.00 91.56 85 ASN A CA 1
ATOM 683 C C . ASN A 1 85 ? -18.057 1.256 19.172 1.00 91.56 85 ASN A C 1
ATOM 685 O O . ASN A 1 85 ? -17.377 2.063 18.541 1.00 91.56 85 ASN A O 1
ATOM 689 N N . GLN A 1 86 ? -18.101 1.231 20.504 1.00 92.94 86 GLN A N 1
ATOM 690 C CA . GLN A 1 86 ? -17.412 2.206 21.335 1.00 92.94 86 GLN A CA 1
ATOM 691 C C . GLN A 1 86 ? -15.894 2.131 21.131 1.00 92.94 86 GLN A C 1
ATOM 693 O O . GLN A 1 86 ? -15.244 3.159 20.966 1.00 92.94 86 GLN A O 1
ATOM 698 N N . SER A 1 87 ? -15.334 0.920 21.052 1.00 93.69 87 SER A N 1
ATOM 699 C CA . SER A 1 87 ? -13.906 0.724 20.782 1.00 93.69 87 SER A CA 1
ATOM 700 C C . SER A 1 87 ? -13.505 1.188 19.378 1.00 93.69 87 SER A C 1
ATOM 702 O O . SER A 1 87 ? -12.434 1.765 19.218 1.00 93.69 87 SER A O 1
ATOM 704 N N . MET A 1 88 ? -14.366 1.014 18.370 1.00 94.06 88 MET A N 1
ATOM 705 C CA . MET A 1 88 ? -14.107 1.506 17.011 1.00 94.06 88 MET A CA 1
ATOM 706 C C . MET A 1 88 ? -14.115 3.043 16.945 1.00 94.06 88 MET A C 1
ATOM 708 O O . MET A 1 88 ? -13.258 3.650 16.297 1.00 94.06 88 MET A O 1
ATOM 712 N N . ILE A 1 89 ? -15.043 3.689 17.661 1.00 95.25 89 ILE A N 1
ATOM 713 C CA . ILE A 1 89 ? -15.095 5.153 17.793 1.00 95.25 89 ILE A CA 1
ATOM 714 C C . ILE A 1 89 ? -13.844 5.674 18.510 1.00 95.25 89 ILE A C 1
ATOM 716 O O . ILE A 1 89 ? -13.217 6.624 18.036 1.00 95.25 89 ILE A O 1
ATOM 720 N N . GLU A 1 90 ? -13.454 5.046 19.620 1.00 96.25 90 GLU A N 1
ATOM 721 C CA . GLU A 1 90 ? -12.246 5.398 20.376 1.00 96.25 90 GLU A CA 1
ATOM 722 C C . GLU A 1 90 ? -10.981 5.241 19.523 1.00 96.25 90 GLU A C 1
ATOM 724 O O . GLU A 1 90 ? -10.134 6.137 19.513 1.00 96.25 90 GLU A O 1
ATOM 729 N N . LEU A 1 91 ? -10.882 4.168 18.729 1.00 96.56 91 LEU A N 1
ATOM 730 C CA . LEU A 1 91 ? -9.753 3.964 17.820 1.00 96.56 91 LEU A CA 1
ATOM 731 C C . LEU A 1 91 ? -9.689 5.067 16.756 1.00 96.56 91 LEU A C 1
ATOM 733 O O . LEU A 1 91 ? -8.612 5.620 16.509 1.00 96.56 91 LEU A O 1
ATOM 737 N N . LYS A 1 92 ? -10.830 5.443 16.162 1.00 96.62 92 LYS A N 1
ATOM 738 C CA . LYS A 1 92 ? -10.900 6.560 15.205 1.00 96.62 92 LYS A CA 1
ATOM 739 C C . LYS A 1 92 ? -10.459 7.881 15.849 1.00 96.62 92 LYS A C 1
ATOM 741 O O . LYS A 1 92 ? -9.729 8.665 15.231 1.00 96.62 92 LYS A O 1
ATOM 746 N N . GLN A 1 93 ? -10.885 8.141 17.084 1.00 96.88 93 GLN A N 1
ATOM 747 C CA . GLN A 1 93 ? -10.500 9.341 17.830 1.00 96.88 93 GLN A CA 1
ATOM 748 C C . GLN A 1 93 ? -8.997 9.366 18.128 1.00 96.88 93 GLN A C 1
ATOM 750 O O . GLN A 1 93 ? -8.354 10.387 17.882 1.00 96.88 93 GLN A O 1
ATOM 755 N N . LEU A 1 94 ? -8.421 8.244 18.570 1.00 96.50 94 LEU A N 1
ATOM 756 C CA . LEU A 1 94 ? -6.980 8.095 18.792 1.00 96.50 94 LEU A CA 1
ATOM 757 C C . LEU A 1 94 ? -6.186 8.346 17.501 1.00 96.50 94 LEU A C 1
ATOM 759 O O . LEU A 1 94 ? -5.231 9.125 17.484 1.00 96.50 94 LEU A O 1
ATOM 763 N N . CYS A 1 95 ? -6.628 7.737 16.402 1.00 96.12 95 CYS A N 1
ATOM 764 C CA . CYS A 1 95 ? -6.068 7.928 15.068 1.00 96.12 95 CYS A CA 1
ATOM 765 C C . CYS A 1 95 ? -6.088 9.401 14.631 1.00 96.12 95 CYS A C 1
ATOM 767 O O . CYS A 1 95 ? -5.098 9.912 14.102 1.00 96.12 95 CYS A O 1
ATOM 769 N N . SER A 1 96 ? -7.192 10.099 14.895 1.00 95.88 96 SER A N 1
ATOM 770 C CA . SER A 1 96 ? -7.343 11.526 14.590 1.00 95.88 96 SER A CA 1
ATOM 771 C C . SER A 1 96 ? -6.423 12.390 15.457 1.00 95.88 96 SER A C 1
ATOM 773 O O . SER A 1 96 ? -5.729 13.259 14.934 1.00 95.88 96 SER A O 1
ATOM 775 N N . LEU A 1 97 ? -6.356 12.115 16.764 1.00 96.88 97 LEU A N 1
ATOM 776 C CA . LEU A 1 97 ? -5.506 12.828 17.723 1.00 96.88 97 LEU A CA 1
ATOM 777 C C . LEU A 1 97 ? -4.018 12.721 17.367 1.00 96.88 97 LEU A C 1
ATOM 779 O O . LEU A 1 97 ? -3.272 13.696 17.465 1.00 96.88 97 LEU A O 1
ATOM 783 N N . LEU A 1 98 ? -3.584 11.536 16.940 1.00 96.62 98 LEU A N 1
ATOM 784 C CA . LEU A 1 98 ? -2.199 11.275 16.552 1.00 96.62 98 LEU A CA 1
ATOM 785 C C . LEU A 1 98 ? -1.904 11.669 15.093 1.00 96.62 98 LEU A C 1
ATOM 787 O O . LEU A 1 98 ? -0.743 11.651 14.676 1.00 96.62 98 LEU A O 1
ATOM 791 N N . GLY A 1 99 ? -2.912 12.105 14.333 1.00 95.50 99 GLY A N 1
ATOM 792 C CA . GLY A 1 99 ? -2.758 12.605 12.968 1.00 95.50 99 GLY A CA 1
ATOM 793 C C . GLY A 1 99 ? -2.462 11.509 11.944 1.00 95.50 99 GLY A C 1
ATOM 794 O O . GLY A 1 99 ? -1.668 11.730 11.029 1.00 95.50 99 GLY A O 1
ATOM 795 N N . ILE A 1 100 ? -3.073 10.324 12.077 1.00 95.00 100 ILE A N 1
ATOM 796 C CA . ILE A 1 100 ? -2.804 9.182 11.186 1.00 95.00 100 ILE A CA 1
ATOM 797 C C . ILE A 1 100 ? -3.071 9.507 9.712 1.00 95.00 100 ILE A C 1
ATOM 799 O O . ILE A 1 100 ? -2.364 9.018 8.837 1.00 95.00 100 ILE A O 1
ATOM 803 N N . PHE A 1 101 ? -4.048 10.371 9.426 1.00 93.06 101 PHE A N 1
ATOM 804 C CA . PHE A 1 101 ? -4.405 10.767 8.063 1.00 93.06 101 PHE A CA 1
ATOM 805 C C . PHE A 1 101 ? -3.281 11.564 7.387 1.00 93.06 101 PHE A C 1
ATOM 807 O O . PHE A 1 101 ? -2.955 11.320 6.222 1.00 93.06 101 PHE A O 1
ATOM 814 N N . ASP A 1 102 ? -2.624 12.452 8.136 1.00 92.62 102 ASP A N 1
ATOM 815 C CA . ASP A 1 102 ? -1.456 13.193 7.659 1.00 92.62 102 ASP A CA 1
ATOM 816 C C . ASP A 1 102 ? -0.248 12.271 7.494 1.00 92.62 102 ASP A C 1
ATOM 818 O O . ASP A 1 102 ? 0.465 12.359 6.491 1.00 92.62 102 ASP A O 1
ATOM 822 N N . ILE A 1 103 ? -0.052 11.343 8.439 1.00 94.19 103 ILE A N 1
ATOM 823 C CA . ILE A 1 103 ? 1.014 10.335 8.379 1.00 94.19 103 ILE A CA 1
ATOM 824 C C . ILE A 1 103 ? 0.842 9.460 7.131 1.00 94.19 103 ILE A C 1
ATOM 826 O O . ILE A 1 103 ? 1.793 9.297 6.367 1.00 94.19 103 ILE A O 1
ATOM 830 N N . ARG A 1 104 ? -0.369 8.959 6.860 1.00 92.75 104 ARG A N 1
ATOM 831 C CA . ARG A 1 104 ? -0.694 8.149 5.673 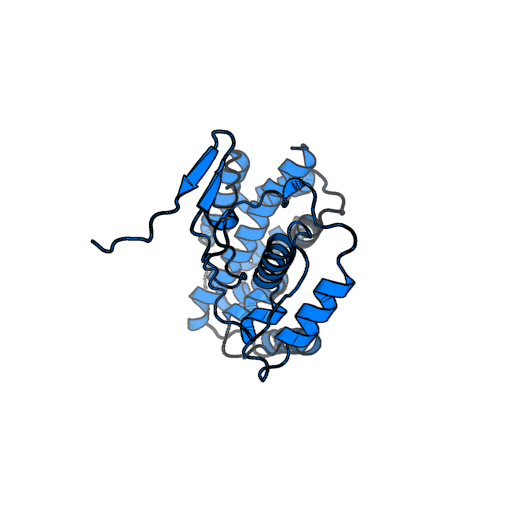1.00 92.75 104 ARG A CA 1
ATOM 832 C C . ARG A 1 104 ? -0.395 8.899 4.380 1.00 92.75 104 ARG A C 1
ATOM 834 O O . ARG A 1 104 ? 0.212 8.351 3.454 1.00 92.75 104 ARG A O 1
ATOM 841 N N . ASN A 1 105 ? -0.776 10.173 4.326 1.00 90.94 105 ASN A N 1
ATOM 842 C CA . ASN A 1 105 ? -0.490 11.051 3.195 1.00 90.94 105 ASN A CA 1
ATOM 843 C C . ASN A 1 105 ? 1.028 11.257 3.018 1.00 90.94 105 ASN A C 1
ATOM 845 O O . ASN A 1 105 ? 1.550 11.162 1.910 1.00 90.94 105 ASN A O 1
ATOM 849 N N . ALA A 1 106 ? 1.763 11.480 4.110 1.00 90.62 106 ALA A N 1
ATOM 850 C CA . ALA A 1 106 ? 3.213 11.641 4.077 1.00 90.62 106 ALA A CA 1
ATOM 851 C C . ALA A 1 106 ? 3.937 10.362 3.635 1.00 90.62 106 ALA A C 1
ATOM 853 O O . ALA A 1 106 ? 4.834 10.450 2.800 1.00 90.62 106 ALA A O 1
ATOM 854 N N . VAL A 1 107 ? 3.532 9.186 4.128 1.00 89.69 107 VAL A N 1
ATOM 855 C CA . VAL A 1 107 ? 4.081 7.882 3.710 1.00 89.69 107 VAL A CA 1
ATOM 856 C C . VAL A 1 107 ? 3.935 7.688 2.198 1.00 89.69 107 VAL A C 1
ATOM 858 O O . VAL A 1 107 ? 4.905 7.320 1.539 1.00 89.69 107 VAL A O 1
ATOM 861 N N . SER A 1 108 ? 2.763 8.015 1.647 1.00 84.62 108 SER A N 1
ATOM 862 C CA . SER A 1 108 ? 2.439 7.828 0.224 1.00 84.62 108 SER A CA 1
ATOM 863 C C . SER A 1 108 ? 3.157 8.812 -0.714 1.00 84.62 108 SER A C 1
ATOM 865 O O . SER A 1 108 ? 3.189 8.605 -1.926 1.00 84.62 108 SER A O 1
ATOM 867 N N . HIS A 1 109 ? 3.747 9.887 -0.180 1.00 82.56 109 HIS A N 1
ATOM 868 C CA . HIS A 1 109 ? 4.443 10.910 -0.961 1.00 82.56 109 HIS A CA 1
ATOM 869 C C . HIS A 1 109 ? 5.923 11.014 -0.548 1.00 82.56 109 HIS A C 1
ATOM 871 O O . HIS A 1 109 ? 6.252 11.739 0.399 1.00 82.56 109 HIS A O 1
ATOM 877 N N . PRO A 1 110 ? 6.846 10.350 -1.273 1.00 76.81 110 PRO A N 1
ATOM 878 C CA . PRO A 1 110 ? 8.247 10.209 -0.858 1.00 76.81 110 PRO A CA 1
ATOM 879 C C . PRO A 1 110 ? 8.993 11.544 -0.741 1.00 76.81 110 PRO A C 1
ATOM 881 O O . PRO A 1 110 ? 9.873 11.682 0.101 1.00 76.81 110 PRO A O 1
ATOM 884 N N . ASN A 1 111 ? 8.594 12.553 -1.520 1.00 81.75 111 ASN A N 1
ATOM 885 C CA . ASN A 1 111 ? 9.227 13.875 -1.520 1.00 81.75 111 ASN A CA 1
ATOM 886 C C . ASN A 1 111 ? 8.779 14.784 -0.361 1.00 81.75 111 ASN A C 1
ATOM 888 O O . ASN A 1 111 ? 9.294 15.892 -0.222 1.00 81.75 111 ASN A O 1
ATOM 892 N N . ARG A 1 112 ? 7.802 14.369 0.458 1.00 83.44 112 ARG A N 1
ATOM 893 C CA . ARG A 1 112 ? 7.378 15.155 1.626 1.00 83.44 112 ARG A CA 1
ATOM 894 C C . ARG A 1 112 ? 8.320 14.921 2.808 1.00 83.44 112 ARG A C 1
ATOM 896 O O . ARG A 1 112 ? 8.758 13.784 2.987 1.00 83.44 112 ARG A O 1
ATOM 903 N N . PRO A 1 113 ? 8.585 15.939 3.648 1.00 87.88 113 PRO A N 1
ATOM 904 C CA . PRO A 1 113 ? 9.305 15.750 4.903 1.00 87.88 113 PRO A CA 1
ATOM 905 C C . PRO A 1 113 ? 8.657 14.658 5.756 1.00 87.88 113 PRO A C 1
ATOM 907 O O . PRO A 1 113 ? 7.430 14.560 5.818 1.00 87.88 113 PRO A O 1
ATOM 910 N N . PHE A 1 114 ? 9.485 13.856 6.420 1.00 92.75 114 PHE A N 1
ATOM 911 C CA . PHE A 1 114 ? 9.025 12.770 7.279 1.00 92.75 114 PHE A CA 1
ATOM 912 C C . PHE A 1 114 ? 9.651 12.904 8.665 1.00 92.75 114 PHE A C 1
ATOM 914 O O . PHE A 1 114 ? 10.756 12.415 8.883 1.00 92.75 114 PHE A O 1
ATOM 921 N N . PRO A 1 115 ? 8.993 13.628 9.584 1.00 93.38 115 PRO A N 1
ATOM 922 C CA . PRO A 1 115 ? 9.479 13.779 10.945 1.00 93.38 115 PRO A CA 1
ATOM 923 C C . PRO A 1 115 ? 9.438 12.450 11.704 1.00 93.38 115 PRO A C 1
ATOM 925 O O . PRO A 1 115 ? 8.465 11.702 11.604 1.00 93.38 115 PRO A O 1
ATOM 928 N N . ASP A 1 116 ? 10.432 12.213 12.557 1.00 93.25 116 ASP A N 1
ATOM 929 C CA . ASP A 1 116 ? 10.528 10.999 13.378 1.00 93.25 116 ASP A CA 1
ATOM 930 C C . ASP A 1 116 ? 9.289 10.757 14.255 1.00 93.25 116 ASP A C 1
ATOM 932 O O . ASP A 1 116 ? 8.938 9.616 14.550 1.00 93.25 116 ASP A O 1
ATOM 936 N N . CYS A 1 117 ? 8.577 11.823 14.643 1.00 95.06 117 CYS A N 1
ATOM 937 C CA . CYS A 1 117 ? 7.358 11.720 15.445 1.00 95.06 117 CYS A CA 1
ATOM 938 C C . CYS A 1 117 ? 6.252 10.896 14.769 1.00 95.06 117 CYS A C 1
ATOM 940 O O . CYS A 1 117 ? 5.413 10.335 15.473 1.00 95.06 117 CYS A O 1
ATOM 942 N N . PHE A 1 118 ? 6.256 10.780 13.437 1.00 96.06 118 PHE A N 1
ATOM 943 C CA . PHE A 1 118 ? 5.286 9.966 12.701 1.00 96.06 118 PHE A CA 1
ATOM 944 C C . PHE A 1 118 ? 5.423 8.481 13.024 1.00 96.06 118 PHE A C 1
ATOM 946 O O . PHE A 1 118 ? 4.410 7.813 13.223 1.00 96.06 118 PHE A O 1
ATOM 953 N N . TRP A 1 119 ? 6.657 7.994 13.168 1.00 95.19 119 TRP A N 1
ATOM 954 C CA . TRP A 1 119 ? 6.910 6.623 13.601 1.00 95.19 119 TRP A CA 1
ATOM 955 C C . TRP A 1 119 ? 6.343 6.371 14.996 1.00 95.19 119 TRP A C 1
ATOM 957 O O . TRP A 1 119 ? 5.573 5.434 15.184 1.00 95.19 119 TRP A O 1
ATOM 967 N N . PHE A 1 120 ? 6.666 7.234 15.962 1.00 96.50 120 PHE A N 1
ATOM 968 C CA . PHE A 1 120 ? 6.208 7.054 17.341 1.00 96.50 120 PHE A CA 1
ATOM 969 C C . PHE A 1 120 ? 4.682 7.102 17.448 1.00 96.50 120 PHE A C 1
ATOM 971 O O . PHE A 1 120 ? 4.101 6.271 18.133 1.00 96.50 120 PHE A O 1
ATOM 978 N N . ARG A 1 121 ? 4.026 8.012 16.719 1.00 97.56 121 ARG A N 1
ATOM 979 C CA . ARG A 1 121 ? 2.559 8.108 16.658 1.00 97.56 121 ARG A CA 1
ATOM 980 C C . ARG A 1 121 ? 1.919 6.844 16.085 1.00 97.56 121 ARG A C 1
ATOM 982 O O . ARG A 1 121 ? 0.975 6.328 16.674 1.00 97.56 121 ARG A O 1
ATOM 989 N N . ALA A 1 122 ? 2.441 6.329 14.972 1.00 96.12 122 ALA A N 1
ATOM 990 C CA . ALA A 1 122 ? 1.945 5.088 14.380 1.00 96.12 122 ALA A CA 1
ATOM 991 C C . ALA A 1 122 ? 2.182 3.881 15.303 1.00 96.12 122 ALA A C 1
ATOM 993 O O . ALA A 1 122 ? 1.278 3.072 15.503 1.00 96.12 122 ALA A O 1
ATOM 994 N N . ALA A 1 123 ? 3.360 3.798 15.926 1.00 95.81 123 ALA A N 1
ATOM 995 C CA . ALA A 1 123 ? 3.677 2.761 16.901 1.00 95.81 123 ALA A CA 1
ATOM 996 C C . ALA A 1 123 ? 2.749 2.815 18.123 1.00 95.81 123 ALA A C 1
ATOM 998 O O . ALA A 1 123 ? 2.291 1.765 18.564 1.00 95.81 123 ALA A O 1
ATOM 999 N N . THR A 1 124 ? 2.413 4.013 18.624 1.00 96.94 124 THR A N 1
ATOM 1000 C CA . THR A 1 124 ? 1.433 4.187 19.707 1.00 96.94 124 THR A CA 1
ATOM 1001 C C . THR A 1 124 ? 0.084 3.584 19.328 1.00 96.94 124 THR A C 1
ATOM 1003 O O . THR A 1 124 ? -0.422 2.773 20.097 1.00 96.94 124 THR A O 1
ATOM 1006 N N . ILE A 1 125 ? -0.447 3.895 18.137 1.00 96.56 125 ILE A N 1
ATOM 1007 C CA . ILE A 1 125 ? -1.719 3.328 17.650 1.00 96.56 125 ILE A CA 1
ATOM 1008 C C . ILE A 1 125 ? -1.644 1.799 17.591 1.00 96.56 125 ILE A C 1
ATOM 1010 O O . ILE A 1 125 ? -2.517 1.126 18.122 1.00 96.56 125 ILE A O 1
ATOM 1014 N N . ALA A 1 126 ? -0.591 1.241 16.990 1.00 94.69 126 ALA A N 1
ATOM 1015 C CA . ALA A 1 126 ? -0.454 -0.206 16.812 1.00 94.69 126 ALA A CA 1
ATOM 1016 C C . ALA A 1 126 ? -0.204 -0.986 18.114 1.00 94.69 126 ALA A C 1
ATOM 1018 O O . ALA A 1 126 ? -0.414 -2.197 18.167 1.00 94.69 126 ALA A O 1
ATOM 1019 N N . SER A 1 127 ? 0.284 -0.313 19.157 1.00 94.94 127 SER A N 1
ATOM 1020 C CA . SER A 1 127 ? 0.461 -0.886 20.496 1.00 94.94 127 SER A CA 1
ATOM 1021 C C . SER A 1 127 ? -0.732 -0.679 21.427 1.00 94.94 127 SER A C 1
ATOM 1023 O O . SER A 1 127 ? -0.693 -1.165 22.557 1.00 94.94 127 SER A O 1
ATOM 1025 N N . ASP A 1 128 ? -1.747 0.072 21.000 1.00 95.94 128 ASP A N 1
ATOM 1026 C CA . ASP A 1 128 ? -2.868 0.439 21.857 1.00 95.94 128 ASP A CA 1
ATOM 1027 C C . ASP A 1 128 ? -3.770 -0.778 22.148 1.00 95.94 128 ASP A C 1
ATOM 1029 O O . ASP A 1 128 ? -4.044 -1.560 21.232 1.00 95.94 128 ASP A O 1
ATOM 1033 N N . PRO A 1 129 ? -4.288 -0.949 23.383 1.00 93.69 129 PRO A N 1
ATOM 1034 C CA . PRO A 1 129 ? -5.203 -2.044 23.718 1.00 93.69 129 PRO A CA 1
ATOM 1035 C C . PRO A 1 129 ? -6.468 -2.114 22.848 1.00 93.69 129 PRO A C 1
ATOM 1037 O O . PRO A 1 129 ? -7.105 -3.166 22.773 1.00 93.69 129 PRO A O 1
ATOM 1040 N N . LEU A 1 130 ? -6.863 -1.014 22.199 1.00 93.25 130 LEU A N 1
ATOM 1041 C CA . LEU A 1 130 ? -7.978 -0.995 21.250 1.00 93.25 130 LEU A CA 1
ATOM 1042 C C . LEU A 1 130 ? -7.747 -1.925 20.050 1.00 93.25 130 LEU A C 1
ATOM 1044 O O . LEU A 1 130 ? -8.716 -2.481 19.539 1.00 93.25 130 LEU A O 1
ATOM 1048 N N . ILE A 1 131 ? -6.493 -2.136 19.637 1.00 92.31 131 ILE A N 1
ATOM 1049 C CA . ILE A 1 131 ? -6.134 -3.052 18.543 1.00 92.31 131 ILE A CA 1
ATOM 1050 C C . ILE A 1 131 ? -6.508 -4.494 18.902 1.00 92.31 131 ILE A C 1
ATOM 1052 O O . ILE A 1 131 ? -7.192 -5.153 18.124 1.00 92.31 131 ILE A O 1
ATOM 1056 N N . GLU A 1 132 ? -6.145 -4.951 20.103 1.00 88.62 132 GLU A N 1
ATOM 1057 C CA . GLU A 1 132 ? -6.526 -6.280 20.612 1.00 88.62 132 GLU A CA 1
ATOM 1058 C C . GLU A 1 132 ? -8.041 -6.393 20.814 1.00 88.62 132 GLU A C 1
ATOM 1060 O O . GLU A 1 132 ? -8.650 -7.374 20.403 1.00 88.62 132 GLU A O 1
ATOM 1065 N N . LYS A 1 133 ? -8.690 -5.372 21.396 1.00 88.81 133 LYS A N 1
ATOM 1066 C CA . LYS A 1 133 ? -10.152 -5.389 21.613 1.00 88.81 133 LYS A CA 1
ATOM 1067 C C . LYS A 1 133 ? -10.955 -5.534 20.320 1.00 88.81 133 LYS A C 1
ATOM 1069 O O . LYS A 1 133 ? -12.060 -6.070 20.353 1.00 88.81 133 LYS A O 1
ATOM 1074 N N . LEU A 1 134 ? -10.430 -5.014 19.213 1.00 90.56 134 LEU A N 1
ATOM 1075 C CA . LEU A 1 134 ? -11.052 -5.075 17.892 1.00 90.56 134 LEU A CA 1
ATOM 1076 C C . LEU A 1 134 ? -10.559 -6.271 17.057 1.00 90.56 134 LEU A C 1
ATOM 1078 O O . LEU A 1 134 ? -10.951 -6.383 15.898 1.00 90.56 134 LEU A O 1
ATOM 1082 N N . ASN A 1 135 ? -9.738 -7.161 17.634 1.00 89.75 135 ASN A N 1
ATOM 1083 C CA . ASN A 1 135 ? -9.102 -8.300 16.961 1.00 89.75 135 ASN A CA 1
ATOM 1084 C C . ASN A 1 135 ? -8.294 -7.899 15.710 1.00 89.75 135 ASN A C 1
ATOM 1086 O O . ASN A 1 135 ? -8.274 -8.611 14.708 1.00 89.75 135 ASN A O 1
ATOM 1090 N N . LEU A 1 136 ? -7.617 -6.748 15.751 1.00 91.25 136 LEU A N 1
ATOM 1091 C CA . LEU A 1 136 ? -6.759 -6.250 14.670 1.00 91.25 136 LEU A CA 1
ATOM 1092 C C . LEU A 1 136 ? -5.301 -6.716 14.864 1.00 91.25 136 LEU A C 1
ATOM 1094 O O . LEU A 1 136 ? -4.356 -5.938 14.715 1.00 91.25 136 LEU A O 1
ATOM 1098 N N . ASP A 1 137 ? -5.105 -7.990 15.218 1.00 88.56 137 ASP A N 1
ATOM 1099 C CA . ASP A 1 137 ? -3.809 -8.555 15.636 1.00 88.56 137 ASP A CA 1
ATOM 1100 C C . ASP A 1 137 ? -2.711 -8.417 14.574 1.00 88.56 137 ASP A C 1
ATOM 1102 O O . ASP A 1 137 ? -1.524 -8.298 14.891 1.00 88.56 137 ASP A O 1
ATOM 1106 N N . SER A 1 138 ? -3.086 -8.385 13.295 1.00 90.00 138 SER A N 1
ATOM 1107 C CA . SER A 1 138 ? -2.143 -8.168 12.200 1.00 90.00 138 SER A CA 1
ATOM 1108 C C . SER A 1 138 ? -1.445 -6.806 12.288 1.00 90.00 138 SER A C 1
ATOM 1110 O O . SER A 1 138 ? -0.250 -6.726 12.001 1.00 90.00 138 SER A O 1
ATOM 1112 N N . VAL A 1 139 ? -2.112 -5.763 12.796 1.00 91.88 139 VAL A N 1
ATOM 1113 C CA . VAL A 1 139 ? -1.510 -4.438 13.040 1.00 91.88 139 VAL A CA 1
ATOM 1114 C C . VAL A 1 139 ? -0.433 -4.521 14.126 1.00 91.88 139 VAL A C 1
ATOM 1116 O O . VAL A 1 139 ? 0.647 -3.935 13.994 1.00 91.88 139 VAL A O 1
ATOM 1119 N N . ARG A 1 140 ? -0.683 -5.305 15.182 1.00 91.00 140 ARG A N 1
ATOM 1120 C CA . ARG A 1 140 ? 0.296 -5.568 16.246 1.00 91.00 140 ARG A CA 1
ATOM 1121 C C . ARG A 1 140 ? 1.490 -6.366 15.714 1.00 91.00 140 ARG A C 1
ATOM 1123 O O . ARG A 1 140 ? 2.636 -6.037 16.023 1.00 91.00 140 ARG A O 1
ATOM 1130 N N . ASN A 1 141 ? 1.239 -7.355 14.858 1.00 89.38 141 ASN A N 1
ATOM 1131 C CA . ASN A 1 141 ? 2.285 -8.128 14.184 1.00 89.38 141 ASN A CA 1
ATOM 1132 C C . ASN A 1 141 ? 3.125 -7.267 13.230 1.00 89.38 141 ASN A C 1
ATOM 1134 O O . ASN A 1 141 ? 4.346 -7.433 13.171 1.00 89.38 141 ASN A O 1
ATOM 1138 N N . ALA A 1 142 ? 2.509 -6.309 12.531 1.00 90.25 142 ALA A N 1
ATOM 1139 C CA . ALA A 1 142 ? 3.219 -5.350 11.689 1.00 90.25 142 ALA A CA 1
ATOM 1140 C C . ALA A 1 142 ? 4.149 -4.449 12.514 1.00 90.25 142 ALA A C 1
ATOM 1142 O O . ALA A 1 142 ? 5.289 -4.215 12.109 1.00 90.25 142 ALA A O 1
ATOM 1143 N N . LEU A 1 143 ? 3.714 -4.001 13.699 1.00 92.25 143 LEU A N 1
ATOM 1144 C CA . LEU A 1 143 ? 4.575 -3.272 14.634 1.00 92.25 143 LEU A CA 1
ATOM 1145 C C . LEU A 1 143 ? 5.761 -4.128 15.101 1.00 92.25 143 LEU A C 1
ATOM 1147 O O . LEU A 1 143 ? 6.894 -3.649 15.060 1.00 92.25 143 LEU A O 1
ATOM 1151 N N . ASN A 1 144 ? 5.529 -5.383 15.496 1.00 90.38 144 ASN A N 1
ATOM 1152 C CA . ASN A 1 144 ? 6.608 -6.289 15.909 1.00 90.38 144 ASN A CA 1
ATOM 1153 C C . ASN A 1 144 ? 7.619 -6.503 14.770 1.00 90.38 144 ASN A C 1
ATOM 1155 O O . ASN A 1 144 ? 8.816 -6.305 14.964 1.00 90.38 144 ASN A O 1
ATOM 1159 N N . SER A 1 145 ? 7.130 -6.767 13.556 1.00 88.81 145 SER A N 1
ATOM 1160 C CA . SER A 1 145 ? 7.969 -6.938 12.361 1.00 88.81 145 SER A CA 1
ATOM 1161 C C . SER A 1 145 ? 8.782 -5.677 12.041 1.00 88.81 145 SER A C 1
ATOM 1163 O O . SER A 1 145 ? 9.962 -5.753 11.698 1.00 88.81 145 SER A O 1
ATOM 1165 N N . ALA A 1 146 ? 8.178 -4.494 12.196 1.00 89.38 146 ALA A N 1
ATOM 1166 C CA . ALA A 1 146 ? 8.851 -3.214 11.992 1.00 89.38 146 ALA A CA 1
ATOM 1167 C C . ALA A 1 146 ? 9.934 -2.935 13.055 1.00 89.38 146 ALA A C 1
ATOM 1169 O O . ALA A 1 146 ? 10.985 -2.366 12.734 1.00 89.38 146 ALA A O 1
ATOM 1170 N N . ILE A 1 147 ? 9.701 -3.331 14.312 1.00 89.75 147 ILE A N 1
ATOM 1171 C CA . ILE A 1 147 ? 10.684 -3.227 15.404 1.00 89.75 147 ILE A CA 1
ATOM 1172 C C . IL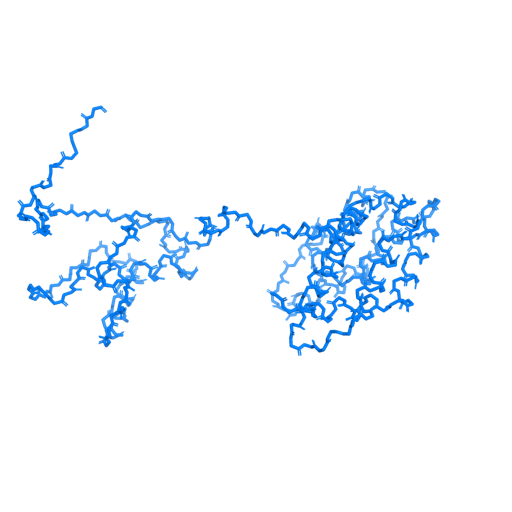E A 1 147 ? 11.867 -4.164 15.148 1.00 89.75 1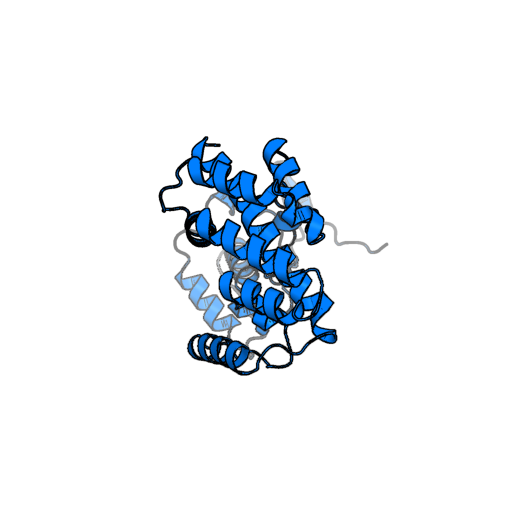47 ILE A C 1
ATOM 1174 O O . ILE A 1 147 ? 13.011 -3.722 15.254 1.00 89.75 147 ILE A O 1
ATOM 1178 N N . GLU A 1 148 ? 11.592 -5.408 14.754 1.00 88.31 148 GLU A N 1
ATOM 1179 C CA . GLU A 1 148 ? 12.592 -6.444 14.455 1.00 88.31 148 GLU A CA 1
ATOM 1180 C C . GLU A 1 148 ? 13.377 -6.188 13.157 1.00 88.31 148 GLU A C 1
ATOM 1182 O O . GLU A 1 148 ? 14.311 -6.918 12.844 1.00 88.31 148 GLU A O 1
ATOM 1187 N N . GLU A 1 149 ? 13.024 -5.144 12.400 1.00 84.00 149 GLU A N 1
ATOM 1188 C CA . GLU A 1 149 ? 13.559 -4.863 11.060 1.00 84.00 149 GLU A CA 1
ATOM 1189 C C . GLU A 1 149 ? 13.368 -6.030 10.078 1.00 84.00 149 GLU A C 1
ATOM 1191 O O . GLU A 1 149 ? 14.084 -6.128 9.080 1.00 84.00 149 GLU A O 1
ATOM 1196 N N . ASN A 1 150 ? 12.337 -6.849 10.311 1.00 78.44 150 ASN A N 1
ATOM 1197 C CA . ASN A 1 150 ? 11.813 -7.834 9.371 1.00 78.44 150 ASN A CA 1
ATOM 1198 C C . ASN A 1 150 ? 11.046 -7.105 8.257 1.00 78.44 150 ASN A C 1
ATOM 1200 O O . ASN A 1 150 ? 9.829 -7.210 8.104 1.00 78.44 150 ASN A O 1
ATOM 1204 N N . LEU A 1 151 ? 11.785 -6.296 7.498 1.00 65.94 151 LEU A N 1
ATOM 1205 C CA . LEU A 1 151 ? 11.318 -5.642 6.290 1.00 65.94 151 LEU A CA 1
ATOM 1206 C C . LEU A 1 151 ? 11.179 -6.741 5.238 1.00 65.94 151 LEU A C 1
ATOM 1208 O O . LEU A 1 151 ? 12.179 -7.143 4.647 1.00 65.94 151 LEU A O 1
ATOM 1212 N N . SER A 1 152 ? 9.968 -7.269 5.043 1.00 58.62 152 SER A N 1
ATOM 1213 C CA . SER A 1 152 ? 9.705 -8.244 3.983 1.00 58.62 152 SER A CA 1
ATOM 1214 C C . SER A 1 152 ? 10.206 -7.664 2.661 1.00 58.62 152 SER A C 1
ATOM 1216 O O . SER A 1 152 ? 9.659 -6.674 2.163 1.00 58.62 152 SER A O 1
ATOM 1218 N N . THR A 1 153 ? 11.279 -8.234 2.120 1.00 46.28 153 THR A N 1
ATOM 1219 C CA . THR A 1 153 ? 11.734 -7.910 0.772 1.00 46.28 153 THR A CA 1
ATOM 1220 C C . THR A 1 153 ? 10.627 -8.291 -0.208 1.00 46.28 153 THR A C 1
ATOM 1222 O O . THR A 1 153 ? 9.874 -9.230 0.076 1.00 46.28 153 THR A O 1
ATOM 1225 N N . PRO A 1 154 ? 10.475 -7.574 -1.339 1.00 46.31 154 PRO A N 1
ATOM 1226 C CA . PRO A 1 154 ? 9.572 -8.035 -2.386 1.00 46.31 154 PRO A CA 1
ATOM 1227 C C . PRO A 1 154 ? 9.899 -9.507 -2.684 1.00 46.31 154 PRO A C 1
ATOM 1229 O O . PRO A 1 154 ? 11.088 -9.830 -2.766 1.00 46.31 154 PRO A O 1
ATOM 1232 N N . PRO A 1 155 ? 8.895 -10.400 -2.769 1.00 53.94 155 PRO A N 1
ATOM 1233 C CA . PRO A 1 155 ? 9.137 -11.804 -3.070 1.00 53.94 155 PRO A CA 1
ATOM 1234 C C . PRO A 1 155 ? 9.998 -11.924 -4.325 1.00 53.94 155 PRO A C 1
ATOM 1236 O O . PRO A 1 155 ? 9.750 -11.208 -5.296 1.00 53.94 155 PRO A O 1
ATOM 1239 N N . ASP A 1 156 ? 10.970 -12.836 -4.337 1.00 51.81 156 ASP A N 1
ATOM 1240 C CA . ASP A 1 156 ? 11.833 -13.044 -5.510 1.00 51.81 156 ASP A CA 1
ATOM 1241 C C . ASP A 1 156 ? 11.005 -13.357 -6.771 1.00 51.81 156 ASP A C 1
ATOM 1243 O O . ASP A 1 156 ? 11.362 -12.967 -7.883 1.00 51.81 156 ASP A O 1
ATOM 1247 N N . GLU A 1 157 ? 9.823 -13.960 -6.596 1.00 47.94 157 GLU A N 1
ATOM 1248 C CA . GLU A 1 157 ? 8.833 -14.171 -7.655 1.00 47.94 157 GLU A CA 1
ATOM 1249 C C . GLU A 1 157 ? 8.449 -12.887 -8.403 1.00 47.94 157 GLU A C 1
ATOM 1251 O O . GLU A 1 157 ? 8.141 -12.963 -9.586 1.00 47.94 157 GLU A O 1
ATOM 1256 N N . TRP A 1 158 ? 8.495 -11.702 -7.787 1.00 48.88 158 TRP A N 1
ATOM 1257 C CA . TRP A 1 158 ? 8.154 -10.433 -8.447 1.00 48.88 158 TRP A CA 1
ATOM 1258 C C . TRP A 1 158 ? 9.209 -9.970 -9.457 1.00 48.88 158 TRP A C 1
ATOM 1260 O O . TRP A 1 158 ? 8.868 -9.256 -10.399 1.00 48.88 158 TRP A O 1
ATOM 1270 N N . LEU A 1 159 ? 10.474 -10.380 -9.302 1.00 53.66 159 LEU A N 1
ATOM 1271 C CA . LEU A 1 159 ? 11.495 -10.151 -10.332 1.00 53.66 159 LEU A CA 1
ATOM 1272 C C . LEU A 1 159 ? 11.269 -11.033 -11.566 1.00 53.66 159 LEU A C 1
ATOM 1274 O O . LEU A 1 159 ? 11.695 -10.672 -12.663 1.00 53.66 159 LEU A O 1
ATOM 1278 N N . HIS A 1 160 ? 10.625 -12.186 -11.385 1.00 50.84 160 HIS A N 1
ATOM 1279 C CA . HIS A 1 160 ? 10.512 -13.222 -12.410 1.00 50.84 160 HIS A CA 1
ATOM 1280 C C . HIS A 1 160 ? 9.123 -13.291 -13.060 1.00 50.84 160 HIS A C 1
ATOM 1282 O O . HIS A 1 160 ? 9.023 -13.614 -14.242 1.00 50.84 160 HIS A O 1
ATOM 1288 N N . ASN A 1 161 ? 8.065 -12.919 -12.338 1.00 47.41 161 ASN A N 1
ATOM 1289 C CA . ASN A 1 161 ? 6.691 -12.881 -12.829 1.00 47.41 161 ASN A CA 1
ATOM 1290 C C . ASN A 1 161 ? 6.298 -11.461 -13.212 1.00 47.41 161 ASN A C 1
ATOM 1292 O O . ASN A 1 161 ? 5.592 -10.738 -12.503 1.00 47.41 161 ASN A O 1
ATOM 1296 N N . VAL A 1 162 ? 6.723 -11.081 -14.409 1.00 53.94 162 VAL A N 1
ATOM 1297 C CA . VAL A 1 162 ? 6.191 -9.916 -15.101 1.00 53.94 162 VAL A CA 1
ATOM 1298 C C . VAL A 1 162 ? 4.793 -10.280 -15.625 1.00 53.94 162 VAL A C 1
ATOM 1300 O O . VAL A 1 162 ? 4.626 -10.554 -16.807 1.00 53.94 162 VAL A O 1
ATOM 1303 N N . ASN A 1 163 ? 3.775 -10.322 -14.751 1.00 53.66 163 ASN A N 1
ATOM 1304 C CA . ASN A 1 163 ? 2.394 -10.718 -15.110 1.00 53.66 163 ASN A CA 1
ATOM 1305 C C . ASN A 1 163 ? 1.774 -9.872 -16.242 1.00 53.66 163 ASN A C 1
ATOM 1307 O O . ASN A 1 163 ? 0.764 -10.256 -16.824 1.00 53.66 163 ASN A O 1
ATOM 1311 N N . TRP A 1 164 ? 2.355 -8.707 -16.531 1.00 60.41 164 TRP A N 1
ATOM 1312 C CA . TRP A 1 164 ? 1.937 -7.791 -17.591 1.00 60.41 164 TRP A CA 1
ATOM 1313 C C . TRP A 1 164 ? 2.688 -7.984 -18.917 1.00 60.41 164 TRP A C 1
ATOM 1315 O O . TRP A 1 164 ? 2.306 -7.368 -19.912 1.00 60.41 164 TRP A O 1
ATOM 1325 N N . ALA A 1 165 ? 3.745 -8.800 -18.954 1.00 71.69 165 ALA A N 1
ATOM 1326 C CA . ALA A 1 165 ? 4.494 -9.056 -20.177 1.00 71.69 165 ALA A CA 1
ATOM 1327 C C . ALA A 1 165 ? 3.816 -10.130 -21.036 1.00 71.69 165 ALA A C 1
ATOM 1329 O O . ALA A 1 165 ? 3.237 -11.094 -20.534 1.00 71.69 165 ALA A O 1
ATOM 1330 N N . ILE A 1 166 ? 3.931 -9.988 -22.354 1.00 81.56 166 ILE A N 1
ATOM 1331 C CA . ILE A 1 166 ? 3.441 -10.986 -23.307 1.00 81.56 166 ILE A CA 1
ATOM 1332 C C . ILE A 1 166 ? 4.331 -12.238 -23.201 1.00 81.56 166 ILE A C 1
ATOM 1334 O O . ILE A 1 166 ? 5.558 -12.118 -23.349 1.00 81.56 166 ILE A O 1
ATOM 1338 N N . PRO A 1 167 ? 3.753 -13.441 -22.998 1.00 83.50 167 PRO A N 1
ATOM 1339 C CA . PRO A 1 167 ? 4.511 -14.687 -22.938 1.00 83.50 167 PRO A CA 1
ATOM 1340 C C . PRO A 1 167 ? 5.403 -14.860 -24.170 1.00 83.50 167 PRO A C 1
ATOM 1342 O O . PRO A 1 167 ? 4.931 -14.753 -25.307 1.00 83.50 167 PRO A O 1
ATOM 1345 N N . ASN A 1 168 ? 6.696 -15.118 -23.963 1.00 85.00 168 ASN A N 1
ATOM 1346 C CA . ASN A 1 168 ? 7.646 -15.217 -25.064 1.00 85.00 168 ASN A CA 1
ATOM 1347 C C . ASN A 1 168 ? 8.766 -16.237 -24.828 1.00 85.00 168 ASN A C 1
ATOM 1349 O O . ASN A 1 168 ? 9.149 -16.506 -23.694 1.00 85.00 168 ASN A O 1
ATOM 1353 N N . THR A 1 169 ? 9.300 -16.784 -25.923 1.00 84.50 169 THR A N 1
ATOM 1354 C CA . THR A 1 169 ? 10.468 -17.686 -25.923 1.00 84.50 169 THR A CA 1
ATOM 1355 C C . THR A 1 169 ? 11.737 -16.987 -26.422 1.00 84.50 169 THR A C 1
ATOM 1357 O O . THR A 1 169 ? 12.605 -17.621 -27.029 1.00 84.50 169 THR A O 1
ATOM 1360 N N . LEU A 1 170 ? 11.830 -15.663 -26.244 1.00 84.12 170 LEU A N 1
ATOM 1361 C CA . LEU A 1 170 ? 13.007 -14.907 -26.668 1.00 84.12 170 LEU A CA 1
ATOM 1362 C C . LEU A 1 170 ? 14.236 -15.353 -25.848 1.00 84.12 170 LEU A C 1
ATOM 1364 O O . LEU A 1 170 ? 14.100 -15.668 -24.664 1.00 84.12 170 LEU A O 1
ATOM 1368 N N . PRO A 1 171 ? 15.441 -15.396 -26.446 1.00 80.00 171 PRO A N 1
ATOM 1369 C CA . PRO A 1 171 ? 16.665 -15.696 -25.707 1.00 80.00 171 PRO A CA 1
ATOM 1370 C C . PRO A 1 171 ? 16.872 -14.735 -24.528 1.00 80.00 171 PRO A C 1
ATOM 1372 O O . PRO A 1 171 ? 16.610 -13.543 -24.646 1.00 80.00 171 PRO A O 1
ATOM 1375 N N . GLN A 1 172 ? 17.353 -15.255 -23.394 1.00 66.94 172 GLN A N 1
ATOM 1376 C CA . GLN A 1 172 ? 17.542 -14.460 -22.170 1.00 66.94 172 GLN A CA 1
ATOM 1377 C C . GLN A 1 172 ? 18.697 -13.459 -22.251 1.00 66.94 172 GLN A C 1
ATOM 1379 O O . GLN A 1 172 ? 18.727 -12.513 -21.472 1.00 66.94 172 GLN A O 1
ATOM 1384 N N . SER A 1 173 ? 19.648 -13.683 -23.158 1.00 64.81 173 SER A N 1
ATOM 1385 C CA . SER A 1 173 ? 20.783 -12.800 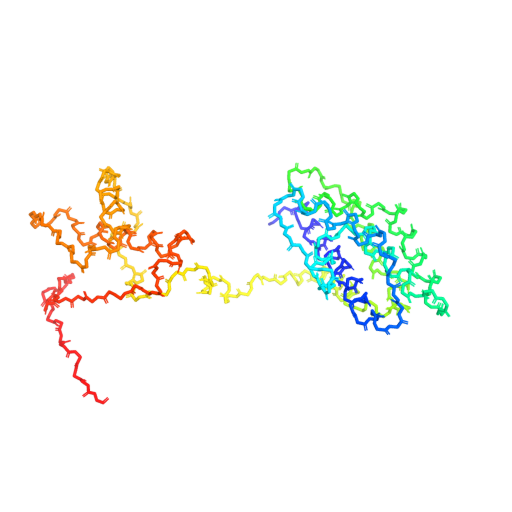-23.376 1.00 64.81 173 SER A CA 1
ATOM 1386 C C . SER A 1 173 ? 21.024 -12.578 -24.863 1.00 64.81 173 SER A C 1
ATOM 1388 O O . SER A 1 173 ? 20.931 -13.500 -25.683 1.00 64.81 173 SER A O 1
ATOM 1390 N N . PHE A 1 174 ? 21.360 -11.337 -25.205 1.00 68.44 174 PHE A N 1
ATOM 1391 C CA . PHE A 1 174 ? 21.781 -10.956 -26.550 1.00 68.44 174 PHE A CA 1
ATOM 1392 C C . PHE A 1 174 ? 23.116 -10.220 -26.490 1.00 68.44 174 PHE A C 1
ATOM 1394 O O . PHE A 1 174 ? 23.310 -9.358 -25.637 1.00 68.44 174 PHE A O 1
ATOM 1401 N N . ASP A 1 175 ? 23.993 -10.465 -27.466 1.00 57.53 175 ASP A N 1
ATOM 1402 C CA . ASP A 1 175 ? 25.314 -9.815 -27.569 1.00 57.53 175 ASP A CA 1
ATOM 1403 C C . ASP A 1 175 ? 25.248 -8.270 -27.603 1.00 57.53 175 ASP A C 1
ATOM 1405 O O . ASP A 1 175 ? 26.250 -7.591 -27.398 1.00 57.53 175 ASP A O 1
ATOM 1409 N N . HIS A 1 176 ? 24.064 -7.697 -27.852 1.00 59.69 176 HIS A N 1
ATOM 1410 C CA . HIS A 1 176 ? 23.824 -6.258 -27.976 1.00 59.69 176 HIS A CA 1
ATOM 1411 C C . HIS A 1 176 ? 22.976 -5.649 -26.842 1.00 59.69 176 HIS A C 1
ATOM 1413 O O . HIS A 1 176 ? 22.706 -4.448 -26.884 1.00 59.69 176 HIS A O 1
ATOM 1419 N N . GLU A 1 177 ? 22.569 -6.423 -25.825 1.00 53.12 177 GLU A N 1
ATOM 1420 C CA . GLU A 1 177 ? 21.800 -5.898 -24.675 1.00 53.12 177 GLU A CA 1
ATOM 1421 C C . GLU A 1 177 ? 22.574 -4.853 -23.869 1.00 53.12 177 GLU A C 1
ATOM 1423 O O . GLU A 1 177 ? 21.980 -3.935 -23.312 1.00 53.12 177 GLU A O 1
ATOM 1428 N N . ILE A 1 178 ? 23.902 -4.977 -23.824 1.00 51.69 178 ILE A N 1
ATOM 1429 C CA . ILE A 1 178 ? 24.759 -4.128 -22.992 1.00 51.69 178 ILE A CA 1
ATOM 1430 C C . ILE A 1 178 ? 24.916 -2.723 -23.597 1.00 51.69 178 ILE A C 1
ATOM 1432 O O . ILE A 1 178 ? 25.033 -1.750 -22.857 1.00 51.69 178 ILE A O 1
ATOM 1436 N N . THR A 1 179 ? 24.909 -2.586 -24.929 1.00 56.62 179 THR A N 1
ATOM 1437 C CA . THR A 1 179 ? 25.162 -1.294 -25.600 1.00 56.62 179 THR A CA 1
ATOM 1438 C C . THR A 1 179 ? 23.910 -0.628 -26.166 1.00 56.62 179 THR A C 1
ATOM 1440 O O . THR A 1 179 ? 23.960 0.561 -26.479 1.00 56.62 179 THR A O 1
ATOM 1443 N N . GLY A 1 180 ? 22.802 -1.364 -26.314 1.00 60.25 180 GLY A N 1
ATOM 1444 C CA . GLY A 1 180 ? 21.621 -0.887 -27.034 1.00 60.25 180 GLY A CA 1
ATOM 1445 C C . GLY A 1 180 ? 21.889 -0.668 -28.531 1.00 60.25 180 GLY A C 1
ATOM 1446 O O . GLY A 1 180 ? 23.032 -0.653 -28.998 1.00 60.25 180 GLY A O 1
ATOM 1447 N N . LEU A 1 181 ? 20.823 -0.518 -29.320 1.00 72.50 181 LEU A N 1
ATOM 1448 C CA . LEU A 1 181 ? 20.926 -0.186 -30.744 1.00 72.50 181 LEU A CA 1
ATOM 1449 C C . LEU A 1 181 ? 20.828 1.332 -30.932 1.00 72.50 181 LEU A C 1
ATOM 1451 O O . LEU A 1 181 ? 19.775 1.922 -30.715 1.00 72.50 181 LEU A O 1
ATOM 1455 N N . LEU A 1 182 ? 21.914 1.972 -31.365 1.00 72.44 182 LEU A N 1
ATOM 1456 C CA . LEU A 1 182 ? 21.935 3.410 -31.643 1.00 72.44 182 LEU A CA 1
ATOM 1457 C C . LEU A 1 182 ? 21.388 3.714 -33.047 1.00 72.44 182 LEU A C 1
ATOM 1459 O O . LEU A 1 182 ? 21.819 3.113 -34.032 1.00 72.44 182 LEU A O 1
ATOM 1463 N N . GLY A 1 183 ? 20.473 4.684 -33.144 1.00 74.38 183 GLY A N 1
ATOM 1464 C CA . GLY A 1 183 ? 20.037 5.271 -34.418 1.00 74.38 183 GLY A CA 1
ATOM 1465 C C . GLY A 1 183 ? 19.123 4.393 -35.280 1.00 74.38 183 GLY A C 1
ATOM 1466 O O . GLY A 1 183 ? 19.141 4.536 -36.499 1.00 74.38 183 GLY A O 1
ATOM 1467 N N . ARG A 1 184 ? 18.340 3.490 -34.668 1.00 80.94 184 ARG A N 1
ATOM 1468 C CA . ARG A 1 184 ? 17.411 2.561 -35.356 1.00 80.94 184 ARG A CA 1
ATOM 1469 C C . ARG A 1 184 ? 15.925 2.914 -35.199 1.00 80.94 184 ARG A C 1
ATOM 1471 O O . ARG A 1 184 ? 15.050 2.102 -35.492 1.00 80.94 184 ARG A O 1
ATOM 1478 N N . ASP A 1 185 ? 15.624 4.129 -34.743 1.00 82.75 185 ASP A N 1
ATOM 1479 C CA . ASP A 1 185 ? 14.254 4.570 -34.432 1.00 82.75 185 ASP A CA 1
ATOM 1480 C C . ASP A 1 185 ? 13.321 4.530 -35.645 1.00 82.75 185 ASP A C 1
ATOM 1482 O O . ASP A 1 185 ? 12.118 4.292 -35.515 1.00 82.75 185 ASP A O 1
ATOM 1486 N N . LYS A 1 186 ? 13.867 4.779 -36.841 1.00 86.69 186 LYS A N 1
ATOM 1487 C CA . LYS A 1 186 ? 13.090 4.744 -38.080 1.00 86.69 186 LYS A CA 1
ATOM 1488 C C . LYS A 1 186 ? 12.655 3.316 -38.396 1.00 86.69 186 LYS A C 1
ATOM 1490 O O . LYS A 1 186 ? 11.481 3.087 -38.668 1.00 86.69 186 LYS A O 1
ATOM 1495 N N . GLU A 1 187 ? 13.572 2.363 -38.291 1.00 87.00 187 GLU A N 1
ATOM 1496 C CA . GLU A 1 187 ? 13.294 0.950 -38.520 1.00 87.00 187 GLU A CA 1
ATOM 1497 C C . GLU A 1 187 ? 12.312 0.379 -37.492 1.00 87.00 187 GLU A C 1
ATOM 1499 O O . GLU A 1 187 ? 11.435 -0.400 -37.865 1.00 87.00 187 GLU A O 1
ATOM 1504 N N . PHE A 1 188 ? 12.397 0.797 -36.224 1.00 86.56 188 PHE A N 1
ATOM 1505 C CA . PHE A 1 188 ? 11.413 0.404 -35.210 1.00 86.56 188 PHE A CA 1
ATOM 1506 C C . PHE A 1 188 ? 10.003 0.909 -35.543 1.00 86.56 188 PHE A C 1
ATOM 1508 O O . PHE A 1 188 ? 9.048 0.132 -35.488 1.00 86.56 188 PHE A O 1
ATOM 1515 N N . LYS A 1 189 ? 9.865 2.174 -35.966 1.00 87.44 189 LYS A N 1
ATOM 1516 C CA . LYS A 1 189 ? 8.573 2.730 -36.409 1.00 87.44 189 LYS A CA 1
ATOM 1517 C C . LYS A 1 189 ? 8.028 2.015 -37.641 1.00 87.44 189 LYS A C 1
ATOM 1519 O O . LYS A 1 189 ? 6.826 1.768 -37.734 1.00 87.44 189 LYS A O 1
ATOM 1524 N N . ASP A 1 190 ? 8.895 1.679 -38.590 1.00 87.75 190 ASP A N 1
ATOM 1525 C CA . ASP A 1 190 ? 8.496 0.949 -39.790 1.00 87.75 190 ASP A CA 1
ATOM 1526 C C . ASP A 1 190 ? 7.994 -0.461 -39.432 1.00 87.75 190 ASP A C 1
ATOM 1528 O O . ASP A 1 190 ? 6.933 -0.869 -39.910 1.00 87.75 190 ASP A O 1
ATOM 1532 N N . LEU A 1 191 ? 8.679 -1.175 -38.528 1.00 87.75 191 LEU A N 1
ATOM 1533 C CA . LEU A 1 191 ? 8.225 -2.476 -38.022 1.00 87.75 191 LEU A CA 1
ATOM 1534 C C . LEU A 1 191 ? 6.881 -2.384 -37.296 1.00 87.75 191 LEU A C 1
ATOM 1536 O O . LEU A 1 191 ? 5.993 -3.196 -37.561 1.00 87.75 191 LEU A O 1
ATOM 1540 N N . GLU A 1 192 ? 6.697 -1.375 -36.449 1.00 87.81 192 GLU A N 1
ATOM 1541 C CA . GLU A 1 192 ? 5.444 -1.148 -35.727 1.00 87.81 192 GLU A CA 1
ATOM 1542 C C . GLU A 1 192 ? 4.265 -0.890 -36.675 1.00 87.81 192 GLU A C 1
ATOM 1544 O O . GLU A 1 192 ? 3.189 -1.485 -36.540 1.00 87.81 192 GLU A O 1
ATOM 1549 N N . ASN A 1 193 ? 4.475 -0.070 -37.705 1.00 87.19 193 ASN A N 1
ATOM 1550 C CA . ASN A 1 193 ? 3.468 0.215 -38.728 1.00 87.19 193 ASN A CA 1
ATOM 1551 C C . ASN A 1 193 ? 3.084 -1.018 -39.559 1.00 87.19 193 ASN A C 1
ATOM 1553 O O . ASN A 1 193 ? 1.958 -1.105 -40.063 1.00 87.19 193 ASN A O 1
ATOM 1557 N N . VAL A 1 194 ? 4.014 -1.957 -39.749 1.00 87.31 194 VAL A N 1
ATOM 1558 C CA . VAL A 1 194 ? 3.760 -3.193 -40.495 1.00 87.31 194 VAL A CA 1
ATOM 1559 C C . VAL A 1 194 ? 3.075 -4.231 -39.605 1.00 87.31 194 VAL A C 1
ATOM 1561 O O . VAL A 1 194 ? 2.069 -4.795 -40.038 1.00 87.31 194 VAL A O 1
ATOM 1564 N N . LEU A 1 195 ? 3.555 -4.449 -38.377 1.00 85.69 195 LEU A N 1
ATOM 1565 C CA . LEU A 1 195 ? 3.013 -5.440 -37.433 1.00 85.69 195 LEU A CA 1
ATOM 1566 C C . LEU A 1 195 ? 1.640 -5.060 -36.873 1.00 85.69 195 LEU A C 1
ATOM 1568 O O . LEU A 1 195 ? 0.821 -5.932 -36.595 1.00 85.69 195 LEU A O 1
ATOM 1572 N N . SER A 1 196 ? 1.343 -3.766 -36.741 1.00 83.50 196 SER A N 1
ATOM 1573 C CA . SER A 1 196 ? 0.035 -3.296 -36.255 1.00 83.50 196 SER A CA 1
ATOM 1574 C C . SER A 1 196 ? -1.124 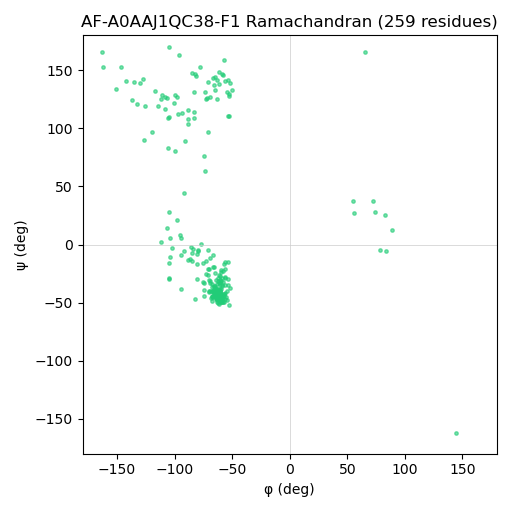-3.625 -37.206 1.00 83.50 196 SER A C 1
ATOM 1576 O O . SER A 1 196 ? -2.289 -3.644 -36.797 1.00 83.50 196 SER A O 1
ATOM 1578 N N . LYS A 1 197 ? -0.833 -3.914 -38.479 1.00 85.69 197 LYS A N 1
ATOM 1579 C CA . LYS A 1 197 ? -1.834 -4.256 -39.492 1.00 85.69 197 LYS A CA 1
ATOM 1580 C C . LYS A 1 197 ? -2.101 -5.761 -39.479 1.00 85.69 197 LYS A C 1
ATOM 1582 O O . LYS A 1 197 ? -1.331 -6.529 -40.040 1.00 85.69 197 LYS A O 1
ATOM 1587 N N . LYS A 1 198 ? -3.277 -6.173 -38.986 1.00 77.19 198 LYS A N 1
ATOM 1588 C CA . LYS A 1 198 ? -3.732 -7.587 -38.928 1.00 77.19 198 LYS A CA 1
ATOM 1589 C C . LYS A 1 198 ? -3.690 -8.372 -40.253 1.00 77.19 198 LYS A C 1
ATOM 1591 O O . LYS A 1 198 ? -3.847 -9.581 -40.237 1.00 77.19 198 LYS A O 1
ATOM 1596 N N . ARG A 1 199 ? -3.554 -7.702 -41.404 1.00 81.75 199 ARG A N 1
ATOM 1597 C CA . ARG A 1 199 ? -3.467 -8.352 -42.727 1.00 81.75 199 ARG A CA 1
ATOM 1598 C C . ARG A 1 199 ? -2.047 -8.807 -43.085 1.00 81.75 199 ARG A C 1
ATOM 1600 O O . ARG A 1 199 ? -1.883 -9.558 -44.042 1.00 81.75 199 ARG A O 1
ATOM 1607 N N . ASN A 1 200 ? -1.036 -8.336 -42.360 1.00 81.94 200 ASN A N 1
ATOM 1608 C CA . ASN A 1 200 ? 0.362 -8.630 -42.641 1.00 81.94 200 ASN A CA 1
ATOM 1609 C C . ASN A 1 200 ? 0.798 -9.872 -41.861 1.00 81.94 200 ASN A C 1
ATOM 1611 O O . ASN A 1 200 ? 1.302 -9.772 -40.748 1.00 81.94 200 ASN A O 1
ATOM 1615 N N . ASN A 1 201 ? 0.612 -11.043 -42.465 1.00 82.25 201 ASN A N 1
ATOM 1616 C CA . ASN A 1 201 ? 0.935 -12.322 -41.822 1.00 82.25 201 ASN A CA 1
ATOM 1617 C C . ASN A 1 201 ? 2.388 -12.766 -42.056 1.00 82.25 201 ASN A C 1
ATOM 1619 O O . ASN A 1 201 ? 2.860 -13.694 -41.408 1.00 82.25 201 ASN A O 1
ATOM 1623 N N . LEU A 1 202 ? 3.091 -12.127 -42.995 1.00 87.00 202 LEU A N 1
ATOM 1624 C CA . LEU A 1 202 ? 4.475 -12.431 -43.340 1.00 87.00 202 LEU A CA 1
ATOM 1625 C C . LEU A 1 202 ? 5.259 -11.131 -43.507 1.00 87.00 202 LEU A C 1
ATOM 1627 O O . LEU A 1 202 ? 4.898 -10.279 -44.319 1.00 87.00 202 LEU A O 1
ATOM 1631 N N . ILE A 1 203 ? 6.349 -11.003 -42.753 1.00 88.50 203 ILE A N 1
ATOM 1632 C CA . ILE A 1 203 ? 7.257 -9.859 -42.806 1.00 88.50 203 ILE A CA 1
ATOM 1633 C C . ILE A 1 203 ? 8.659 -10.401 -43.059 1.00 88.50 203 ILE A C 1
ATOM 1635 O O . ILE A 1 203 ? 9.184 -11.179 -42.266 1.00 88.50 203 ILE A O 1
ATOM 1639 N N . ALA A 1 204 ? 9.263 -9.990 -44.171 1.00 89.25 204 ALA A N 1
ATOM 1640 C CA . ALA A 1 204 ? 10.629 -10.350 -44.520 1.00 89.25 204 ALA A CA 1
ATOM 1641 C C . ALA A 1 204 ? 11.547 -9.138 -44.334 1.00 89.25 204 ALA A C 1
ATOM 1643 O O . ALA A 1 204 ? 11.306 -8.075 -44.902 1.00 89.25 204 ALA A O 1
ATOM 1644 N N . ILE A 1 205 ? 12.617 -9.309 -43.557 1.00 87.31 205 ILE A N 1
ATOM 1645 C CA . ILE A 1 205 ? 13.621 -8.267 -43.318 1.00 87.31 205 ILE A CA 1
ATOM 1646 C C . ILE A 1 205 ? 14.877 -8.630 -44.103 1.00 87.31 205 ILE A C 1
ATOM 1648 O O . ILE A 1 205 ? 15.596 -9.572 -43.762 1.00 87.31 205 ILE A O 1
ATOM 1652 N N . VAL A 1 206 ? 15.140 -7.871 -45.164 1.00 88.06 206 VAL A N 1
ATOM 1653 C CA . VAL A 1 206 ? 16.240 -8.126 -46.099 1.00 88.06 206 VAL A CA 1
ATOM 1654 C C . VAL A 1 206 ? 17.283 -7.027 -45.965 1.00 88.06 206 VAL A C 1
ATOM 1656 O O . VAL A 1 206 ? 16.974 -5.847 -46.086 1.00 88.06 206 VAL A O 1
ATOM 1659 N N . ALA A 1 207 ? 18.529 -7.417 -45.709 1.00 83.81 207 ALA A N 1
ATOM 1660 C CA . ALA A 1 207 ? 19.672 -6.510 -45.664 1.00 83.81 207 ALA A CA 1
ATOM 1661 C C . ALA A 1 207 ? 20.987 -7.310 -45.774 1.00 83.81 207 ALA A C 1
ATOM 1663 O O . ALA A 1 207 ? 20.964 -8.528 -45.552 1.00 83.81 207 ALA A O 1
ATOM 1664 N N . PRO A 1 208 ? 22.139 -6.669 -46.044 1.00 85.31 208 PRO A N 1
ATOM 1665 C CA . PRO A 1 208 ? 23.444 -7.334 -46.088 1.00 85.31 208 PRO A CA 1
ATOM 1666 C C . PRO A 1 208 ? 23.813 -8.067 -44.785 1.00 85.31 208 PRO A C 1
ATOM 1668 O O . PRO A 1 208 ? 23.260 -7.800 -43.709 1.00 85.31 208 PRO A O 1
ATOM 1671 N N . GLY A 1 209 ? 24.733 -9.032 -44.874 1.00 80.38 209 GLY A N 1
ATOM 1672 C CA . GLY A 1 209 ? 25.291 -9.725 -43.706 1.00 80.38 209 GLY A CA 1
ATOM 1673 C C . GLY A 1 209 ? 25.957 -8.747 -42.729 1.00 80.38 209 GLY A C 1
ATOM 1674 O O . GLY A 1 209 ? 26.484 -7.723 -43.147 1.00 80.38 209 GLY A O 1
ATOM 1675 N N . GLY A 1 210 ? 25.888 -9.024 -41.424 1.00 74.56 210 GLY A N 1
ATOM 1676 C CA . GLY A 1 210 ? 26.560 -8.216 -40.392 1.00 74.56 210 GLY A CA 1
ATOM 1677 C C . GLY A 1 210 ? 25.880 -6.897 -39.989 1.00 74.56 210 GLY A C 1
ATOM 1678 O O . GLY A 1 210 ? 26.307 -6.274 -39.029 1.00 74.56 210 GLY A O 1
ATOM 1679 N N . ILE A 1 211 ? 24.785 -6.481 -40.637 1.00 79.94 211 ILE A N 1
ATOM 1680 C CA . ILE A 1 211 ? 24.120 -5.188 -40.356 1.00 79.94 211 ILE A CA 1
ATOM 1681 C C . ILE A 1 211 ? 23.258 -5.164 -39.071 1.00 79.94 211 ILE A C 1
ATOM 1683 O O . ILE A 1 211 ? 22.612 -4.160 -38.782 1.00 79.94 211 ILE A O 1
ATOM 1687 N N . GLY A 1 212 ? 23.181 -6.273 -38.326 1.00 79.56 212 GLY A N 1
ATOM 1688 C CA . GLY A 1 212 ? 22.404 -6.352 -37.080 1.00 79.56 212 GLY A CA 1
ATOM 1689 C C . GLY A 1 212 ? 20.900 -6.627 -37.238 1.00 79.56 212 GLY A C 1
ATOM 1690 O O . GLY A 1 212 ? 20.133 -6.280 -36.351 1.00 79.56 212 GLY A O 1
ATOM 1691 N N . LYS A 1 213 ? 20.449 -7.271 -38.329 1.00 87.56 213 LYS A N 1
ATOM 1692 C CA . LYS A 1 213 ? 19.019 -7.612 -38.547 1.00 87.56 213 LYS A CA 1
ATOM 1693 C C . LYS A 1 213 ? 18.401 -8.375 -37.373 1.00 87.56 213 LYS A C 1
ATOM 1695 O O . LYS A 1 213 ? 17.354 -8.004 -36.865 1.00 87.56 213 LYS A O 1
ATOM 1700 N N . THR A 1 214 ? 19.061 -9.457 -36.964 1.00 84.50 214 THR A N 1
ATOM 1701 C CA . THR A 1 214 ? 18.590 -10.325 -35.882 1.00 84.50 214 THR A CA 1
ATOM 1702 C C . THR A 1 214 ? 18.535 -9.560 -34.564 1.00 84.50 214 THR A C 1
ATOM 1704 O O . THR A 1 214 ? 17.536 -9.649 -33.865 1.00 84.50 214 THR A O 1
ATOM 1707 N N . ALA A 1 215 ? 19.550 -8.740 -34.280 1.00 82.75 215 ALA A N 1
ATOM 1708 C CA . ALA A 1 215 ? 19.585 -7.878 -33.103 1.00 82.75 215 ALA A CA 1
ATOM 1709 C C . ALA A 1 215 ? 18.420 -6.878 -33.087 1.00 82.75 215 ALA A C 1
ATOM 1711 O O . ALA A 1 215 ? 17.758 -6.727 -32.070 1.00 82.75 215 ALA A O 1
ATOM 1712 N N . LEU A 1 216 ? 18.132 -6.251 -34.232 1.00 86.38 216 LEU A N 1
ATOM 1713 C CA . LEU A 1 216 ? 17.035 -5.298 -34.385 1.00 86.38 216 LEU A CA 1
ATOM 1714 C C . LEU A 1 216 ? 15.673 -5.938 -34.108 1.00 86.38 216 LEU A C 1
ATOM 1716 O O . LEU A 1 216 ? 14.874 -5.379 -33.364 1.00 86.38 216 LEU A O 1
ATOM 1720 N N . VAL A 1 217 ? 15.422 -7.125 -34.665 1.00 88.19 217 VAL A N 1
ATOM 1721 C CA . VAL A 1 217 ? 14.160 -7.850 -34.448 1.00 88.19 217 VAL A CA 1
ATOM 1722 C C . VAL A 1 217 ? 14.016 -8.297 -33.000 1.00 88.19 217 VAL A C 1
ATOM 1724 O O . VAL A 1 217 ? 12.947 -8.142 -32.422 1.00 88.19 217 VAL A O 1
ATOM 1727 N N . LEU A 1 218 ? 15.078 -8.843 -32.410 1.00 87.31 218 LEU A N 1
ATOM 1728 C CA . LEU A 1 218 ? 15.051 -9.332 -31.032 1.00 87.31 218 LEU A CA 1
ATOM 1729 C C . LEU A 1 218 ? 14.838 -8.193 -30.037 1.00 87.31 218 LEU A C 1
ATOM 1731 O O . LEU A 1 218 ? 13.993 -8.324 -29.157 1.00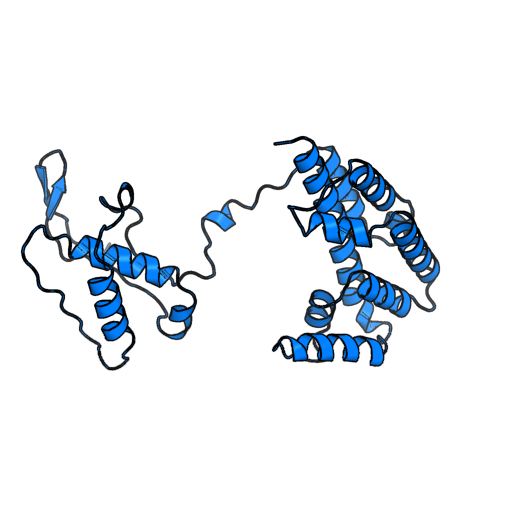 87.31 218 LEU A O 1
ATOM 1735 N N . GLN A 1 219 ? 15.520 -7.062 -30.235 1.00 85.25 219 GLN A N 1
ATOM 1736 C CA . GLN A 1 219 ? 15.300 -5.856 -29.441 1.00 85.25 219 GLN A CA 1
ATOM 1737 C C . GLN A 1 219 ? 13.852 -5.371 -29.572 1.00 85.25 219 GLN A C 1
ATOM 1739 O O . GLN A 1 219 ? 13.179 -5.178 -28.567 1.00 85.25 219 GLN A O 1
ATOM 1744 N N . TYR A 1 220 ? 13.342 -5.263 -30.803 1.00 88.06 220 TYR A N 1
ATOM 1745 C CA . TYR A 1 220 ? 11.968 -4.825 -31.040 1.00 88.06 220 TYR A CA 1
ATOM 1746 C C . TYR A 1 220 ? 10.935 -5.747 -30.377 1.00 88.06 220 TYR A C 1
ATOM 1748 O O . TYR A 1 220 ? 9.999 -5.274 -29.740 1.00 88.06 220 TYR A O 1
ATOM 1756 N N . LEU A 1 221 ? 11.093 -7.068 -30.514 1.00 88.38 221 LEU A N 1
ATOM 1757 C CA . LEU A 1 221 ? 10.183 -8.043 -29.909 1.00 88.38 221 LEU A CA 1
ATOM 1758 C C . LEU A 1 221 ? 10.273 -8.039 -28.381 1.00 88.38 221 LEU A C 1
ATOM 1760 O O . LEU A 1 221 ? 9.249 -8.226 -27.726 1.00 88.38 221 LEU A O 1
ATOM 1764 N N . LYS A 1 222 ? 11.461 -7.798 -27.814 1.00 86.25 222 LYS A N 1
ATOM 1765 C CA . LYS A 1 222 ? 11.639 -7.626 -26.370 1.00 86.25 222 LYS A CA 1
ATOM 1766 C C . LYS A 1 222 ? 10.884 -6.391 -25.878 1.00 86.25 222 LYS A C 1
ATOM 1768 O O . LYS A 1 222 ? 10.076 -6.508 -24.960 1.00 86.25 222 LYS A O 1
ATOM 1773 N N . ASP A 1 223 ? 11.064 -5.251 -26.537 1.00 84.81 223 ASP A N 1
ATOM 1774 C CA . ASP A 1 223 ? 10.361 -4.008 -26.197 1.00 84.81 223 ASP A CA 1
ATOM 1775 C C . ASP A 1 223 ? 8.840 -4.157 -26.362 1.00 84.81 223 ASP A C 1
ATOM 1777 O O . ASP A 1 223 ? 8.065 -3.693 -25.526 1.00 84.81 223 ASP A O 1
ATOM 1781 N N . LEU A 1 224 ? 8.401 -4.878 -27.398 1.00 87.19 224 LEU A N 1
ATOM 1782 C CA . LEU A 1 224 ? 6.994 -5.199 -27.624 1.00 87.19 224 LEU A CA 1
ATOM 1783 C C . LEU A 1 224 ? 6.438 -6.102 -26.518 1.00 87.19 224 LEU A C 1
ATOM 1785 O O . LEU A 1 224 ? 5.323 -5.871 -26.052 1.00 87.19 224 LEU A O 1
ATOM 1789 N N . SER A 1 225 ? 7.197 -7.114 -26.083 1.00 85.75 225 SER A N 1
ATOM 1790 C CA . SER A 1 225 ? 6.764 -8.034 -25.022 1.00 85.75 225 SER A CA 1
ATOM 1791 C C . SER A 1 225 ? 6.502 -7.314 -23.700 1.00 85.75 225 SER A C 1
ATOM 1793 O O . SER A 1 225 ? 5.657 -7.748 -22.921 1.00 85.75 225 SER A O 1
ATOM 1795 N N . LEU A 1 226 ? 7.186 -6.188 -23.486 1.00 81.31 226 LEU A N 1
ATOM 1796 C CA . LEU A 1 226 ? 7.058 -5.331 -22.316 1.00 81.31 226 LEU A CA 1
ATOM 1797 C C . LEU A 1 226 ? 6.078 -4.160 -22.526 1.00 81.31 226 LEU A C 1
ATOM 1799 O O . LEU A 1 226 ? 5.997 -3.267 -21.684 1.00 81.31 226 LEU A O 1
ATOM 1803 N N . ASN A 1 227 ? 5.334 -4.123 -23.634 1.00 81.50 227 ASN A N 1
ATOM 1804 C CA . ASN A 1 227 ? 4.390 -3.049 -23.926 1.00 81.50 227 ASN A CA 1
ATOM 1805 C C . ASN A 1 227 ? 2.938 -3.511 -23.698 1.00 81.50 227 ASN A C 1
ATOM 1807 O O . ASN A 1 227 ? 2.399 -4.258 -24.523 1.00 81.50 227 ASN A O 1
ATOM 1811 N N . PRO A 1 228 ? 2.247 -3.002 -22.657 1.00 75.19 228 PRO A N 1
ATOM 1812 C CA . PRO A 1 228 ? 0.857 -3.360 -22.370 1.00 75.19 228 PRO A CA 1
ATOM 1813 C C . PRO A 1 228 ? -0.119 -3.070 -23.517 1.00 75.19 228 PRO A C 1
ATOM 1815 O O . PRO A 1 228 ? -1.156 -3.706 -23.610 1.00 75.19 228 PRO A O 1
ATOM 1818 N N . SER A 1 229 ? 0.199 -2.152 -24.437 1.00 79.31 229 SER A N 1
ATOM 1819 C CA . SER A 1 229 ? -0.681 -1.814 -25.573 1.00 79.31 229 SER A CA 1
ATOM 1820 C C . SER A 1 229 ? -0.809 -2.939 -26.611 1.00 79.31 229 SER A C 1
ATOM 1822 O O . SER A 1 229 ? -1.621 -2.848 -27.540 1.00 79.31 229 SER A O 1
ATOM 1824 N N . TRP A 1 230 ? 0.036 -3.968 -26.511 1.00 81.06 230 TRP A N 1
ATOM 1825 C CA . TRP A 1 230 ? 0.080 -5.101 -27.432 1.00 81.06 230 TRP A CA 1
ATOM 1826 C C . TRP A 1 230 ? -0.549 -6.380 -26.875 1.00 81.06 230 TRP A C 1
ATOM 1828 O O . TRP A 1 230 ? -0.792 -7.292 -27.668 1.00 81.06 230 TRP A O 1
ATOM 1838 N N 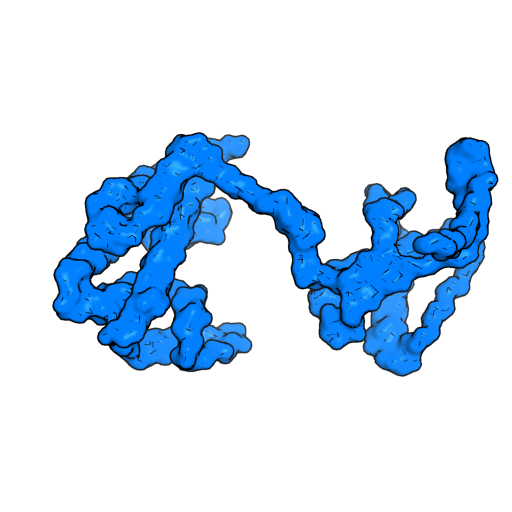. SER A 1 231 ? -0.871 -6.442 -25.579 1.00 77.44 231 SER A N 1
ATOM 1839 C CA . SER A 1 231 ? -1.462 -7.630 -24.940 1.00 77.44 231 SER A CA 1
ATOM 1840 C C . SER A 1 231 ? -2.793 -8.047 -25.580 1.00 77.44 231 SER A C 1
ATOM 1842 O O . SER A 1 231 ? -3.042 -9.233 -25.773 1.00 77.44 231 SER A O 1
ATOM 1844 N N . ASP A 1 232 ? -3.602 -7.081 -26.022 1.00 77.75 232 ASP A N 1
ATOM 1845 C CA . ASP A 1 232 ? -4.873 -7.335 -26.718 1.00 77.75 232 ASP A CA 1
ATOM 1846 C C . ASP A 1 232 ? -4.697 -7.791 -28.181 1.00 77.75 232 ASP A C 1
ATOM 1848 O O . ASP A 1 232 ? -5.641 -8.256 -28.827 1.00 77.75 232 ASP A O 1
ATOM 1852 N N . LYS A 1 233 ? -3.500 -7.607 -28.754 1.00 80.81 233 LYS A N 1
ATOM 1853 C CA . LYS A 1 233 ? -3.202 -7.886 -30.172 1.00 80.81 233 LYS A CA 1
ATOM 1854 C C . LYS A 1 233 ? -2.392 -9.162 -30.367 1.00 80.81 233 LYS A C 1
ATOM 1856 O O . LYS A 1 233 ? -2.511 -9.780 -31.426 1.00 80.81 233 LYS A O 1
ATOM 1861 N N . LEU A 1 234 ? -1.562 -9.527 -29.393 1.00 82.69 234 LEU A N 1
ATOM 1862 C CA . LEU A 1 234 ? -0.644 -10.658 -29.450 1.00 82.69 234 LEU A CA 1
ATOM 1863 C C . LEU A 1 234 ? -0.749 -11.475 -28.166 1.00 82.69 234 LEU A C 1
ATOM 1865 O O . LEU A 1 234 ? -0.469 -10.980 -27.081 1.00 82.69 234 LEU A O 1
ATOM 1869 N N . SER A 1 235 ? -1.099 -12.751 -28.308 1.00 85.69 235 SER A N 1
ATOM 1870 C CA . SER A 1 235 ? -1.188 -13.674 -27.172 1.00 85.69 235 SER A CA 1
ATOM 1871 C C . SER A 1 235 ? 0.175 -14.230 -26.750 1.00 85.69 235 SER A C 1
ATOM 1873 O O . SER A 1 235 ? 0.366 -14.552 -25.584 1.00 85.69 235 SER A O 1
ATOM 1875 N N . SER A 1 236 ? 1.117 -14.370 -27.689 1.00 86.31 236 SER A N 1
ATOM 1876 C CA . SER A 1 236 ? 2.441 -14.946 -27.429 1.00 86.31 236 SER A CA 1
ATOM 1877 C C . SER A 1 236 ? 3.447 -14.607 -28.531 1.00 86.31 236 SER A C 1
ATOM 1879 O O . SER A 1 236 ? 3.060 -14.469 -29.694 1.00 86.31 236 SER A O 1
ATOM 1881 N N . ILE A 1 237 ? 4.738 -14.568 -28.193 1.00 88.06 237 ILE A N 1
ATOM 1882 C CA . ILE A 1 237 ? 5.851 -14.417 -29.145 1.00 88.06 237 ILE A CA 1
ATOM 1883 C C . ILE A 1 237 ? 6.693 -15.697 -29.148 1.00 88.06 237 ILE A C 1
ATOM 1885 O O . ILE A 1 237 ? 7.291 -16.059 -28.137 1.00 88.06 237 ILE A O 1
ATOM 1889 N N . ILE A 1 238 ? 6.787 -16.364 -30.299 1.00 88.44 238 ILE A N 1
ATOM 1890 C CA . ILE A 1 238 ? 7.598 -17.578 -30.454 1.00 88.44 238 ILE A CA 1
ATOM 1891 C C . ILE A 1 238 ? 8.821 -17.245 -31.302 1.00 88.44 238 ILE A C 1
ATOM 1893 O O . ILE A 1 238 ? 8.703 -16.882 -32.473 1.00 88.44 238 ILE A O 1
ATOM 1897 N N . PHE A 1 239 ? 10.002 -17.376 -30.706 1.00 87.31 239 PHE A N 1
ATOM 1898 C CA . PHE A 1 239 ? 11.273 -17.246 -31.405 1.00 87.31 239 PHE A CA 1
ATOM 1899 C C . PHE A 1 239 ? 11.827 -18.621 -31.776 1.00 87.31 239 PHE A C 1
ATOM 1901 O O . PHE A 1 239 ? 11.990 -19.489 -30.922 1.00 87.31 239 PHE A O 1
ATOM 1908 N N . CYS A 1 240 ? 12.155 -18.793 -33.054 1.00 83.50 240 CYS A N 1
ATOM 1909 C CA . CYS A 1 240 ? 12.829 -19.969 -33.584 1.00 83.50 240 CYS A CA 1
ATOM 1910 C C . CYS A 1 240 ? 14.023 -19.514 -34.431 1.00 83.50 240 CYS A C 1
ATOM 1912 O O . CYS A 1 240 ? 13.930 -18.547 -35.191 1.00 83.50 240 CYS A O 1
ATOM 1914 N N . THR A 1 241 ? 15.149 -20.212 -34.302 1.00 80.75 241 THR A N 1
ATOM 1915 C CA . THR A 1 241 ? 16.344 -19.993 -35.118 1.00 80.75 241 THR A CA 1
ATOM 1916 C C . THR A 1 241 ? 16.547 -21.185 -36.044 1.00 80.75 241 THR A C 1
ATOM 1918 O O . THR A 1 241 ? 16.581 -22.321 -35.593 1.00 80.75 241 THR A O 1
ATOM 1921 N N . LEU A 1 242 ? 16.715 -20.917 -37.339 1.00 80.69 242 LEU A N 1
ATOM 1922 C CA . LEU A 1 242 ? 17.072 -21.916 -38.357 1.00 80.69 242 LEU A CA 1
ATOM 1923 C C . LEU A 1 242 ? 18.578 -21.898 -38.665 1.00 80.69 242 LEU A C 1
ATOM 1925 O O . LEU A 1 242 ? 19.009 -22.273 -39.752 1.00 80.69 242 LEU A O 1
ATOM 1929 N N . LYS A 1 243 ? 19.389 -21.367 -37.743 1.00 70.88 243 LYS A N 1
ATOM 1930 C CA . LYS A 1 243 ? 20.845 -21.448 -37.855 1.00 70.88 243 LYS A CA 1
ATOM 1931 C C . LYS A 1 243 ? 21.264 -22.887 -37.580 1.00 70.88 243 LYS A C 1
ATOM 1933 O O . LYS A 1 243 ? 20.951 -23.408 -36.519 1.00 70.88 243 LYS A O 1
ATOM 1938 N N . ASN A 1 244 ? 22.015 -23.464 -38.509 1.00 60.84 244 ASN A N 1
ATOM 1939 C CA . ASN A 1 244 ? 22.620 -24.785 -38.346 1.00 60.84 244 ASN A CA 1
ATOM 1940 C C . ASN A 1 244 ? 23.981 -24.713 -37.640 1.00 60.84 244 ASN A C 1
ATOM 1942 O O . ASN A 1 244 ? 24.520 -25.738 -37.252 1.00 60.84 244 ASN A O 1
ATOM 1946 N N . GLU A 1 245 ? 24.553 -23.513 -37.494 1.00 61.62 245 GLU A N 1
ATOM 1947 C CA . GLU A 1 245 ? 25.902 -23.305 -36.971 1.00 61.62 245 GLU A CA 1
ATOM 1948 C C . GLU A 1 245 ? 25.955 -22.046 -36.087 1.00 61.62 245 GLU A C 1
ATOM 1950 O O . GLU A 1 245 ? 25.338 -21.014 -36.398 1.00 61.62 245 GLU A O 1
ATOM 1955 N N . LYS A 1 246 ? 26.698 -22.120 -34.980 1.00 59.16 246 LYS A N 1
ATOM 1956 C CA . LYS A 1 246 ? 27.015 -21.008 -34.079 1.00 59.16 246 LYS A CA 1
ATOM 1957 C C . LYS A 1 246 ? 28.523 -20.780 -34.098 1.00 59.16 246 LYS A C 1
ATOM 1959 O O . LYS A 1 246 ? 29.298 -21.715 -33.960 1.00 59.16 246 LYS A O 1
ATOM 1964 N N . LEU A 1 247 ? 28.940 -19.527 -34.251 1.00 47.16 247 LEU A N 1
ATOM 1965 C CA . LEU A 1 247 ? 30.340 -19.147 -34.088 1.00 47.16 247 LEU A CA 1
ATOM 1966 C C . LEU A 1 247 ? 30.598 -18.930 -32.589 1.00 47.16 247 LEU A C 1
ATOM 1968 O O . LEU A 1 247 ? 29.995 -18.032 -31.995 1.00 47.16 247 LEU A O 1
ATOM 1972 N N . THR A 1 248 ? 31.433 -19.761 -31.975 1.00 60.38 248 THR A N 1
ATOM 1973 C CA . THR A 1 248 ? 31.902 -19.612 -30.590 1.00 60.38 248 THR A CA 1
ATOM 1974 C C . THR A 1 248 ? 33.351 -19.123 -30.576 1.00 60.38 248 THR A C 1
ATOM 1976 O O . THR A 1 248 ? 34.006 -19.046 -31.616 1.00 60.38 248 THR A O 1
ATOM 1979 N N . ALA A 1 249 ? 33.861 -18.745 -29.398 1.00 52.97 249 ALA A N 1
ATOM 1980 C CA . ALA A 1 249 ? 35.257 -18.324 -29.240 1.00 52.97 249 ALA A CA 1
ATOM 1981 C C . ALA A 1 249 ? 36.260 -19.425 -29.644 1.00 52.97 249 ALA A C 1
ATOM 1983 O O . ALA A 1 249 ? 37.392 -19.112 -30.008 1.00 52.97 249 ALA A O 1
ATOM 1984 N N . ASP A 1 250 ? 35.814 -20.685 -29.638 1.00 57.53 250 ASP A N 1
ATOM 1985 C CA . ASP A 1 250 ? 36.617 -21.873 -29.920 1.00 57.53 250 ASP A CA 1
ATOM 1986 C C . ASP A 1 250 ? 36.403 -22.446 -31.339 1.00 57.53 250 ASP A C 1
ATOM 1988 O O . ASP A 1 250 ? 37.093 -23.391 -31.724 1.00 57.53 250 ASP A O 1
ATOM 1992 N N . GLY A 1 251 ? 35.498 -21.881 -32.157 1.00 62.81 251 GLY A N 1
ATOM 1993 C CA . GLY A 1 251 ? 35.298 -22.297 -33.553 1.00 62.81 251 GLY A CA 1
ATOM 1994 C C . GLY A 1 251 ? 33.852 -22.243 -34.059 1.00 62.81 251 GLY A C 1
ATOM 1995 O O . GLY A 1 251 ? 32.997 -21.557 -33.507 1.00 62.81 251 GLY A O 1
ATOM 1996 N N . ILE A 1 252 ? 33.583 -22.944 -35.168 1.00 62.44 252 ILE A N 1
ATOM 1997 C CA . ILE A 1 252 ? 32.225 -23.145 -35.700 1.00 62.44 252 ILE A CA 1
ATOM 1998 C C . ILE A 1 252 ? 31.648 -24.400 -35.036 1.00 62.44 252 ILE A C 1
ATOM 2000 O O . ILE A 1 252 ? 32.154 -25.498 -35.258 1.00 62.44 252 ILE A O 1
ATOM 2004 N N . GLU A 1 253 ? 30.590 -24.244 -34.244 1.00 65.44 253 GLU A N 1
ATOM 2005 C CA . GLU A 1 253 ? 29.828 -25.349 -33.656 1.00 65.44 253 GLU A CA 1
ATOM 2006 C C . GLU A 1 253 ? 28.554 -25.605 -34.465 1.00 65.44 253 GLU A C 1
ATOM 2008 O O . GLU A 1 253 ? 27.773 -24.683 -34.709 1.00 65.44 253 GLU A O 1
ATOM 2013 N N . ALA A 1 254 ? 28.317 -26.857 -34.861 1.00 53.84 254 ALA A N 1
ATOM 2014 C CA . ALA A 1 254 ? 27.051 -27.267 -35.458 1.00 53.84 254 ALA A CA 1
ATOM 2015 C C . ALA A 1 254 ? 25.960 -27.337 -34.375 1.00 53.84 254 ALA A C 1
ATOM 2017 O O . ALA A 1 254 ? 26.162 -27.916 -33.309 1.00 53.84 254 ALA A O 1
ATOM 2018 N N . ILE A 1 255 ? 24.805 -26.734 -34.645 1.00 59.69 255 ILE A N 1
ATOM 2019 C CA . ILE A 1 255 ? 23.620 -26.821 -33.793 1.00 59.69 255 ILE A CA 1
ATOM 2020 C C . ILE A 1 255 ? 22.840 -28.054 -34.256 1.00 59.69 255 ILE A C 1
ATOM 2022 O O . ILE A 1 255 ? 22.189 -28.014 -35.302 1.00 59.69 255 ILE A O 1
ATOM 2026 N N . ASP A 1 256 ? 22.909 -29.148 -33.496 1.00 52.00 256 ASP A N 1
ATOM 2027 C CA . ASP A 1 256 ? 22.096 -30.334 -33.772 1.00 52.00 256 ASP A CA 1
ATOM 2028 C C . ASP A 1 256 ? 20.607 -30.011 -33.583 1.00 52.00 256 ASP A C 1
ATOM 2030 O O . ASP A 1 256 ? 20.192 -29.405 -32.589 1.00 52.00 256 ASP A O 1
ATOM 2034 N N . ALA A 1 257 ? 19.785 -30.422 -34.550 1.00 51.31 257 ALA A N 1
ATOM 2035 C CA . ALA A 1 257 ? 18.338 -30.365 -34.408 1.00 51.31 257 ALA A CA 1
ATOM 2036 C C . ALA A 1 257 ? 17.911 -31.248 -33.227 1.00 51.31 257 ALA A C 1
ATOM 2038 O O . ALA A 1 257 ? 18.421 -32.355 -33.058 1.00 51.31 257 ALA A O 1
ATOM 2039 N N . ILE A 1 258 ? 16.964 -30.764 -32.420 1.00 48.34 258 ILE A N 1
ATOM 2040 C CA . ILE A 1 258 ? 16.387 -31.519 -31.304 1.00 48.34 258 ILE A CA 1
ATOM 2041 C C . ILE A 1 258 ? 15.872 -32.860 -31.847 1.00 48.34 258 ILE A C 1
ATOM 2043 O O . ILE A 1 258 ? 14.902 -32.895 -32.602 1.00 48.34 258 ILE A O 1
ATOM 2047 N N . VAL A 1 259 ? 16.526 -33.961 -31.475 1.00 39.69 259 VAL A N 1
ATOM 2048 C CA . VAL A 1 259 ? 16.003 -35.313 -31.686 1.00 39.69 259 VAL A CA 1
ATOM 2049 C C . VAL A 1 259 ? 15.049 -35.584 -30.527 1.00 39.69 259 VAL A C 1
ATOM 2051 O O . VAL A 1 259 ? 15.494 -35.695 -29.385 1.00 39.69 259 VAL A O 1
ATOM 2054 N N . GLU A 1 260 ? 13.744 -35.626 -30.803 1.00 37.88 260 GLU A N 1
ATOM 2055 C CA . GLU A 1 260 ? 12.729 -36.019 -29.818 1.00 37.88 260 GLU A CA 1
ATOM 2056 C C . GLU A 1 260 ? 13.092 -37.381 -29.195 1.00 37.88 260 GLU A C 1
ATOM 2058 O O . GLU A 1 260 ? 13.372 -38.352 -29.906 1.00 37.88 260 GLU A O 1
ATOM 2063 N N . LYS A 1 261 ? 13.087 -37.440 -27.861 1.00 31.84 261 LYS A N 1
ATOM 2064 C CA . LYS A 1 261 ? 13.038 -38.671 -27.068 1.00 31.84 261 LYS A CA 1
ATOM 2065 C C . LYS A 1 261 ? 11.780 -38.662 -26.221 1.00 31.84 261 LYS A C 1
ATOM 2067 O O . LYS A 1 261 ? 11.492 -37.588 -25.648 1.00 31.84 261 LYS A O 1
#

Mean predicted aligned error: 14.84 Å

Nearest PDB structures (foldseek):
  6vqc-assembly1_g  TM=2.337E-01  e=6.745E-01  Rattus norvegicus
  5voy-assembly1_V  TM=2.306E-01  e=6.745E-01  Saccharomyces cerevisiae S288C
  7uzh-assembly1_g  TM=2.379E-01  e=7.791E-01  Rattus norvegicus
  7u8r-assembly1_h  TM=2.383E-01  e=1.940E+00  Sus scrofa
  8eas-assembly1_h  TM=2.201E-01  e=2.589E+00  Saccharomyces cerevisiae